Protein AF-W9T7R6-F1 (afdb_monomer)

Secondary structure (DSSP, 8-state):
-HHHHSSHHHHHHTTHHHHHHHHHHHHHHH-HHHHHHHTS--TTTTTTGGGG-HHHHHHHHHHHHHHHHHHTT----GGGGHHHHHHHHHHHTPPPP-GGGGG-SSSSHHHHHHHHHHHHHHHHHHTTTTTS-TTPPP-TT--SSS--HHHHHHHHHHHHHHHHHHH-TTS-HHHHHHHHHHHHHHHHHHHT-GGGHHHHHHHHHHHH-TTSS--SSSHHHHHHHHHHTS-HHHHHHTHHHHHHHHHHHHTT-

Solvent-accessible surface area (backbone atoms only — not comparable to full-atom values): 13800 Å² total; per-residue (Å²): 106,70,86,43,47,77,44,42,66,54,27,60,75,68,41,49,59,55,58,50,50,53,52,34,50,52,45,70,74,70,34,67,69,56,44,55,55,30,59,30,76,31,83,59,27,89,83,56,47,44,85,74,33,66,56,52,50,42,52,50,48,50,44,50,45,53,47,42,24,47,77,68,50,42,70,80,48,78,69,64,62,48,45,30,52,53,36,45,53,52,52,75,61,47,50,78,62,53,85,70,35,61,76,41,85,49,54,17,43,46,50,45,50,48,47,51,48,53,50,42,36,44,46,46,35,58,49,37,60,85,66,48,55,93,85,47,74,58,54,80,85,39,73,64,80,87,36,52,37,44,20,42,53,26,23,36,42,46,14,44,33,46,48,50,51,63,70,37,84,40,51,39,66,58,47,40,38,50,57,48,46,54,53,52,51,46,43,43,62,29,63,76,32,78,44,36,42,55,53,27,51,47,27,51,49,14,62,72,43,48,76,83,60,88,69,98,61,68,52,65,59,50,51,49,54,46,52,70,71,44,59,66,70,64,51,66,70,35,53,66,57,52,53,54,48,53,52,54,53,60,73,73,110

Foldseek 3Di:
DCVCLVDVVNVVVVVVLVVLLVVLLCCLPPPPVLLCQQQDACPCCVPPVLVVRSNSVSLVVLLRNLVSCQVVLALDQVSLLSLLVLLLSLLVSFAADDPCQLVDLQRGNSLVSLLSSLLSLLCLLLCLVVQDDQPAAEDCPDSDDSHSVNNLVSLLSSLSNLQSVLQRNRHDLNSSLVSVVSLLVSLLSQLVGPSSVNSSVSSLVCVQPNPVDDDPDCRLVSSVVSLVPDDPVSNVSPVVSVVVSVVSVVVSD

Structure (mmCIF, N/CA/C/O backbone):
data_AF-W9T7R6-F1
#
_entry.id   AF-W9T7R6-F1
#
loop_
_atom_site.group_PDB
_atom_site.id
_atom_site.type_symbol
_atom_site.label_atom_id
_atom_site.label_alt_id
_atom_site.label_comp_id
_atom_site.label_asym_id
_atom_site.label_entity_id
_atom_site.label_seq_id
_atom_site.pdbx_PDB_ins_code
_atom_site.Cartn_x
_atom_site.Cartn_y
_atom_site.Cartn_z
_atom_site.occupancy
_atom_site.B_iso_or_equiv
_atom_site.auth_seq_id
_atom_site.auth_comp_id
_atom_site.auth_asym_id
_atom_site.auth_atom_id
_atom_site.pdbx_PDB_model_num
ATOM 1 N N . MET A 1 1 ? -14.354 -9.671 -15.101 1.00 61.59 1 MET A N 1
ATOM 2 C CA . MET A 1 1 ? -14.585 -9.096 -13.758 1.00 61.59 1 MET A CA 1
ATOM 3 C C . MET A 1 1 ? -15.957 -9.447 -13.204 1.00 61.59 1 MET A C 1
ATOM 5 O O . MET A 1 1 ? -15.984 -10.188 -12.238 1.00 61.59 1 MET A O 1
ATOM 9 N N . ARG A 1 2 ? -17.080 -9.043 -13.827 1.00 70.19 2 ARG A N 1
ATOM 10 C CA . ARG A 1 2 ? -18.436 -9.278 -13.272 1.00 70.19 2 ARG A CA 1
ATOM 11 C C . ARG A 1 2 ? -18.714 -10.722 -12.816 1.00 70.19 2 ARG A C 1
ATOM 13 O O . ARG A 1 2 ? -19.272 -10.902 -11.749 1.00 70.19 2 ARG A O 1
ATOM 20 N N . PHE A 1 3 ? -18.274 -11.732 -13.570 1.00 71.44 3 PHE A N 1
ATOM 21 C CA . PHE A 1 3 ? -18.447 -13.143 -13.189 1.00 71.44 3 PHE A CA 1
ATOM 22 C C . PHE A 1 3 ? -17.755 -13.526 -11.864 1.00 71.44 3 PHE A C 1
ATOM 24 O O . PHE A 1 3 ? -18.323 -14.280 -11.088 1.00 71.44 3 PHE A O 1
ATOM 31 N N . TYR A 1 4 ? -16.557 -12.998 -11.595 1.00 67.56 4 TYR A N 1
ATOM 32 C CA . TYR A 1 4 ? -15.772 -13.331 -10.397 1.00 67.56 4 TYR A CA 1
ATOM 33 C C . TYR A 1 4 ? -16.075 -12.422 -9.204 1.00 67.56 4 TYR A C 1
ATOM 35 O O . TYR A 1 4 ? -15.873 -12.824 -8.069 1.00 67.56 4 TYR A O 1
ATOM 43 N N . CYS A 1 5 ? -16.524 -11.194 -9.464 1.00 75.12 5 CYS A N 1
ATOM 44 C CA . CYS A 1 5 ? -16.699 -10.178 -8.430 1.00 75.12 5 CYS A CA 1
ATOM 45 C C . CYS A 1 5 ? -18.145 -10.052 -7.935 1.00 75.12 5 CYS A C 1
ATOM 47 O O . CYS A 1 5 ? -18.351 -9.500 -6.869 1.00 75.12 5 CYS A O 1
ATOM 49 N N . ASN A 1 6 ? -19.142 -10.560 -8.671 1.00 80.25 6 ASN A N 1
ATOM 50 C CA . ASN A 1 6 ? -20.545 -10.516 -8.232 1.00 80.25 6 ASN A CA 1
ATOM 51 C C . ASN A 1 6 ? -20.822 -11.414 -7.012 1.00 80.25 6 ASN A C 1
ATOM 53 O O . ASN A 1 6 ? -21.758 -11.156 -6.268 1.00 80.25 6 ASN A O 1
ATOM 57 N N . ASP A 1 7 ? -20.022 -12.464 -6.841 1.00 81.50 7 ASP A N 1
ATOM 58 C CA . ASP A 1 7 ? -19.889 -13.237 -5.607 1.00 81.50 7 ASP A CA 1
ATOM 59 C C . ASP A 1 7 ? -18.410 -13.589 -5.469 1.00 81.50 7 ASP A C 1
ATOM 61 O O . ASP A 1 7 ? -17.898 -14.466 -6.173 1.00 81.50 7 ASP A O 1
ATOM 65 N N . VAL A 1 8 ? -17.698 -12.874 -4.605 1.00 82.62 8 VAL A N 1
ATOM 66 C CA . VAL A 1 8 ? -16.253 -13.077 -4.453 1.00 82.62 8 VAL A CA 1
ATOM 67 C C . VAL A 1 8 ? -15.895 -14.434 -3.834 1.00 82.62 8 VAL A C 1
ATOM 69 O O . VAL A 1 8 ? -14.787 -14.924 -4.066 1.00 82.62 8 VAL A O 1
ATOM 72 N N . ASN A 1 9 ? -16.830 -15.129 -3.171 1.00 82.06 9 ASN A N 1
ATOM 73 C CA . ASN A 1 9 ? -16.595 -16.509 -2.731 1.00 82.06 9 ASN A CA 1
ATOM 74 C C . ASN A 1 9 ? -16.419 -17.457 -3.924 1.00 82.06 9 ASN A C 1
ATOM 76 O O . ASN A 1 9 ? -15.719 -18.466 -3.823 1.00 82.06 9 ASN A O 1
ATOM 80 N N . MET A 1 10 ? -16.997 -17.129 -5.085 1.00 83.00 10 MET A N 1
ATOM 81 C CA . MET A 1 10 ? -16.743 -17.863 -6.323 1.00 83.00 10 MET A CA 1
ATOM 82 C C . MET A 1 10 ? -15.278 -17.738 -6.749 1.00 83.00 10 MET A C 1
ATOM 84 O O . MET A 1 10 ? -14.658 -18.735 -7.118 1.00 83.00 10 MET A O 1
ATOM 88 N N . ALA A 1 11 ? -14.711 -16.529 -6.687 1.00 80.44 11 ALA A N 1
ATOM 89 C CA . ALA A 1 11 ? -13.307 -16.296 -7.016 1.00 80.44 11 ALA A CA 1
ATOM 90 C C . ALA A 1 11 ? -12.369 -17.036 -6.050 1.00 80.44 11 ALA A C 1
ATOM 92 O O . ALA A 1 11 ? -11.388 -17.637 -6.500 1.00 80.44 11 ALA A O 1
ATOM 93 N N . ALA A 1 12 ? -12.718 -17.049 -4.759 1.00 79.50 12 ALA A N 1
ATOM 94 C CA . ALA A 1 12 ? -12.026 -17.803 -3.718 1.00 79.50 12 ALA A CA 1
ATOM 95 C C . ALA A 1 12 ? -12.038 -19.308 -4.015 1.00 79.50 12 ALA A C 1
ATOM 97 O O . ALA A 1 12 ? -10.989 -19.943 -4.124 1.00 79.50 12 ALA A O 1
ATOM 98 N N . ARG A 1 13 ? -13.233 -19.866 -4.249 1.00 83.25 13 ARG A N 1
ATOM 99 C CA . ARG A 1 13 ? -13.449 -21.294 -4.518 1.00 83.25 13 ARG A CA 1
ATOM 100 C C . ARG A 1 13 ? -12.729 -21.772 -5.774 1.00 83.25 13 ARG A C 1
ATOM 102 O O . ARG A 1 13 ? -12.229 -22.891 -5.807 1.00 83.25 13 ARG A O 1
ATOM 109 N N . LEU A 1 14 ? -12.698 -20.943 -6.814 1.00 85.44 14 LEU A N 1
ATOM 110 C CA . LEU A 1 14 ? -12.009 -21.252 -8.066 1.00 85.44 14 LEU A CA 1
ATOM 111 C C . LEU A 1 14 ? -10.494 -20.994 -7.995 1.00 85.44 14 LEU A C 1
ATOM 113 O O . LEU A 1 14 ? -9.789 -21.310 -8.949 1.00 85.44 14 LEU A O 1
ATOM 117 N N . GLY A 1 15 ? -9.985 -20.408 -6.905 1.00 85.38 15 GLY A N 1
ATOM 118 C CA . GLY A 1 15 ? -8.559 -20.128 -6.723 1.00 85.38 15 GLY A CA 1
ATOM 119 C C . GLY A 1 15 ? -7.984 -19.119 -7.721 1.00 85.38 15 GLY A C 1
ATOM 120 O O . GLY A 1 15 ? -6.769 -19.071 -7.913 1.00 85.38 15 GLY A O 1
ATOM 121 N N . VAL A 1 16 ? -8.830 -18.306 -8.366 1.00 88.88 16 VAL A N 1
ATOM 122 C CA . VAL A 1 16 ? -8.411 -17.398 -9.452 1.00 88.88 16 VAL A CA 1
ATOM 123 C C . VAL A 1 16 ? -7.414 -16.363 -8.946 1.00 88.88 16 VAL A C 1
ATOM 125 O O . VAL A 1 16 ? -6.448 -16.054 -9.640 1.00 88.88 16 VAL A O 1
ATOM 128 N N . TYR A 1 17 ? -7.609 -15.870 -7.720 1.00 90.12 17 TYR A N 1
ATOM 129 C CA . TYR A 1 17 ? -6.685 -14.936 -7.082 1.00 90.12 17 TYR A CA 1
ATOM 130 C C . TYR A 1 17 ? -5.266 -15.500 -7.008 1.00 90.12 17 TYR A C 1
ATOM 132 O O . TYR A 1 17 ? -4.318 -14.793 -7.326 1.00 90.12 17 TYR A O 1
ATOM 140 N N . ARG A 1 18 ? -5.117 -16.787 -6.671 1.00 92.06 18 ARG A N 1
ATOM 141 C CA . ARG A 1 18 ? -3.816 -17.449 -6.595 1.00 92.06 18 ARG A CA 1
ATOM 142 C C . ARG A 1 18 ? -3.187 -17.537 -7.977 1.00 92.06 18 ARG A C 1
ATOM 144 O O . ARG A 1 18 ? -2.054 -17.119 -8.155 1.00 92.06 18 ARG A O 1
ATOM 151 N N . SER A 1 19 ? -3.927 -18.013 -8.977 1.00 92.88 19 SER A N 1
ATOM 152 C CA . SER A 1 19 ? -3.409 -18.108 -10.348 1.00 92.88 19 SER A CA 1
ATOM 153 C C . SER A 1 19 ? -2.966 -16.753 -10.903 1.00 92.88 19 SER A C 1
ATOM 155 O O . SER A 1 19 ? -1.908 -16.664 -11.521 1.00 92.88 19 SER A O 1
ATOM 157 N N . VAL A 1 20 ? -3.748 -15.694 -10.669 1.00 94.44 20 VAL A N 1
ATOM 158 C CA . VAL A 1 20 ? -3.394 -14.331 -11.089 1.00 94.44 20 VAL A CA 1
ATOM 159 C C . VAL A 1 20 ? -2.201 -13.808 -10.289 1.00 94.44 20 VAL A C 1
ATOM 161 O O . VAL A 1 20 ? -1.268 -13.278 -10.884 1.00 94.44 20 VAL A O 1
ATOM 164 N N . GLY A 1 21 ? -2.201 -13.979 -8.966 1.00 95.69 21 GLY A N 1
ATOM 165 C CA . GLY A 1 21 ? -1.127 -13.534 -8.081 1.00 95.69 21 GLY A CA 1
ATOM 166 C C . GLY A 1 21 ? 0.220 -14.161 -8.428 1.00 95.69 21 GLY A C 1
ATOM 167 O O . GLY A 1 21 ? 1.186 -13.440 -8.667 1.00 95.69 21 GLY A O 1
ATOM 168 N N . GLU A 1 22 ? 0.265 -15.487 -8.567 1.00 96.25 22 GLU A N 1
ATOM 169 C CA . GLU A 1 22 ? 1.471 -16.209 -8.986 1.00 96.25 22 GLU A CA 1
ATOM 170 C C . GLU A 1 22 ? 1.926 -15.800 -10.392 1.00 96.25 22 GLU A C 1
ATOM 172 O O . GLU A 1 22 ? 3.119 -15.633 -10.632 1.00 96.25 22 GLU A O 1
ATOM 177 N N . ALA A 1 23 ? 0.996 -15.579 -11.329 1.00 95.94 23 ALA A N 1
ATOM 178 C CA . ALA A 1 23 ? 1.347 -15.120 -12.671 1.00 95.94 23 ALA A CA 1
ATOM 179 C C . ALA A 1 23 ? 1.963 -13.710 -12.663 1.00 95.94 23 ALA A C 1
ATOM 181 O O . ALA A 1 23 ? 2.898 -13.447 -13.419 1.00 95.94 23 ALA A O 1
ATOM 182 N N . VAL A 1 24 ? 1.464 -12.807 -11.813 1.00 97.00 24 VAL A N 1
ATOM 183 C CA . VAL A 1 24 ? 2.030 -11.461 -11.641 1.00 97.00 24 VAL A CA 1
ATOM 184 C C . VAL A 1 24 ? 3.426 -11.544 -11.029 1.00 97.00 24 VAL A C 1
ATOM 186 O O . VAL A 1 24 ? 4.348 -10.939 -11.574 1.00 97.00 24 VAL A O 1
ATOM 189 N N . LEU A 1 25 ? 3.610 -12.330 -9.961 1.00 97.00 25 LEU A N 1
ATOM 190 C CA . LEU A 1 25 ? 4.923 -12.540 -9.340 1.00 97.00 25 LEU A CA 1
ATOM 191 C C . LEU A 1 25 ? 5.927 -13.120 -10.340 1.00 97.00 25 LEU A C 1
ATOM 193 O O . LEU A 1 25 ? 7.002 -12.557 -10.522 1.00 97.00 25 LEU A O 1
ATOM 197 N N . ALA A 1 26 ? 5.539 -14.164 -11.075 1.00 95.94 26 ALA A N 1
ATOM 198 C CA . ALA A 1 26 ? 6.387 -14.773 -12.094 1.00 95.94 26 ALA A CA 1
ATOM 199 C C . ALA A 1 26 ? 6.806 -13.774 -13.186 1.00 95.94 26 ALA A C 1
ATOM 201 O O . ALA A 1 26 ? 7.932 -13.833 -13.677 1.00 95.94 26 ALA A O 1
ATOM 202 N N . ARG A 1 27 ? 5.926 -12.834 -13.563 1.00 94.44 27 ARG A N 1
ATOM 203 C CA . ARG A 1 27 ? 6.275 -11.765 -14.511 1.00 94.44 27 ARG A CA 1
ATOM 204 C C . ARG A 1 27 ? 7.266 -10.770 -13.921 1.00 94.44 27 ARG A C 1
ATOM 206 O O . ARG A 1 27 ? 8.199 -10.404 -14.623 1.00 94.44 27 ARG A O 1
ATOM 213 N N . ILE A 1 28 ? 7.091 -10.353 -12.668 1.00 95.38 28 ILE A N 1
ATOM 214 C CA . ILE A 1 28 ? 8.040 -9.447 -11.999 1.00 95.38 28 ILE A CA 1
ATOM 215 C C . ILE A 1 28 ? 9.428 -10.107 -11.885 1.00 95.38 28 ILE A C 1
ATOM 217 O O . ILE A 1 28 ? 10.448 -9.460 -12.138 1.00 95.38 28 ILE A O 1
ATOM 221 N N . ASP A 1 29 ? 9.463 -11.399 -11.558 1.00 92.06 29 ASP A N 1
ATOM 222 C CA . ASP A 1 29 ? 10.703 -12.122 -11.276 1.00 92.06 29 ASP A CA 1
ATOM 223 C C . ASP A 1 29 ? 11.482 -12.487 -12.553 1.00 92.06 29 ASP A C 1
ATOM 225 O O . ASP A 1 29 ? 12.691 -12.266 -12.613 1.00 92.06 29 ASP A O 1
ATOM 229 N N . ALA A 1 30 ? 10.816 -13.013 -13.588 1.00 86.88 30 ALA A N 1
ATOM 230 C CA . ALA A 1 30 ? 11.495 -13.687 -14.704 1.00 86.88 30 ALA A CA 1
ATOM 231 C C . ALA A 1 30 ? 11.544 -12.907 -16.034 1.00 86.88 30 ALA A C 1
ATOM 233 O O . ALA A 1 30 ? 12.248 -13.321 -16.954 1.00 86.88 30 ALA A O 1
ATOM 234 N N . ASP A 1 31 ? 10.797 -11.809 -16.187 1.00 89.69 31 ASP A N 1
ATOM 235 C CA . ASP A 1 31 ? 10.702 -11.094 -17.467 1.00 89.69 31 ASP A CA 1
ATOM 236 C C . ASP A 1 31 ? 11.687 -9.911 -17.533 1.00 89.69 31 ASP A C 1
ATOM 238 O O . ASP A 1 31 ? 11.386 -8.789 -17.124 1.00 89.69 31 ASP A O 1
ATOM 242 N N . GLU A 1 32 ? 12.880 -10.144 -18.090 1.00 89.81 32 GLU A N 1
ATOM 243 C CA . GLU A 1 32 ? 13.901 -9.098 -18.278 1.00 89.81 32 GLU A CA 1
ATOM 244 C C . GLU A 1 32 ? 13.436 -7.955 -19.196 1.00 89.81 32 GLU A C 1
ATOM 246 O O . GLU A 1 32 ? 13.896 -6.814 -19.080 1.00 89.81 32 GLU A O 1
ATOM 251 N N . THR A 1 33 ? 12.535 -8.239 -20.142 1.00 90.62 33 THR A N 1
ATOM 252 C CA . THR A 1 33 ? 12.001 -7.211 -21.047 1.00 90.62 33 THR A CA 1
ATOM 253 C C . THR A 1 33 ? 11.054 -6.295 -20.284 1.00 90.62 33 THR A C 1
ATOM 255 O O . THR A 1 33 ? 11.126 -5.069 -20.421 1.00 90.62 33 THR A O 1
ATOM 258 N N . LEU A 1 34 ? 10.200 -6.879 -19.442 1.00 90.00 34 LEU A N 1
ATOM 259 C CA . LEU A 1 34 ? 9.356 -6.145 -18.512 1.00 90.00 34 LEU A CA 1
ATOM 260 C C . LEU A 1 34 ? 10.204 -5.333 -17.535 1.00 90.00 34 LEU A C 1
ATOM 262 O O . LEU A 1 34 ? 9.949 -4.144 -17.392 1.00 90.00 34 LEU A O 1
ATOM 266 N N . GLU A 1 35 ? 11.234 -5.918 -16.924 1.00 92.44 35 GLU A N 1
ATOM 267 C CA . GLU A 1 35 ? 12.128 -5.209 -16.000 1.00 92.44 35 GLU A CA 1
ATOM 268 C C . GLU A 1 35 ? 12.746 -3.963 -16.649 1.00 92.44 35 GLU A C 1
ATOM 270 O O . GLU A 1 35 ? 12.672 -2.865 -16.088 1.00 92.44 35 GLU A O 1
ATOM 275 N N . LYS A 1 36 ? 13.319 -4.102 -17.852 1.00 93.94 36 LYS A N 1
ATOM 276 C CA . LYS A 1 36 ? 13.912 -2.975 -18.591 1.00 93.94 36 LYS A CA 1
ATOM 277 C C . LYS A 1 36 ? 12.880 -1.892 -18.888 1.00 93.94 36 LYS A C 1
ATOM 279 O O . LYS A 1 36 ? 13.177 -0.706 -18.749 1.00 93.94 36 LYS A O 1
ATOM 284 N N . ARG A 1 37 ? 11.661 -2.286 -19.270 1.00 94.00 37 ARG A N 1
ATOM 285 C CA . ARG A 1 37 ? 10.552 -1.353 -19.504 1.00 94.00 37 ARG A CA 1
ATOM 286 C C . ARG A 1 37 ? 10.138 -0.641 -18.217 1.00 94.00 37 ARG A C 1
ATOM 288 O O . ARG A 1 37 ? 9.960 0.574 -18.236 1.00 94.00 37 ARG A O 1
ATOM 295 N N . LEU A 1 38 ? 10.001 -1.378 -17.117 1.00 96.06 38 LEU A N 1
ATOM 296 C CA . LEU A 1 38 ? 9.538 -0.856 -15.835 1.00 96.06 38 LEU A CA 1
ATOM 297 C C . LEU A 1 38 ? 10.553 0.074 -15.167 1.00 96.06 38 LEU A C 1
ATOM 299 O O . LEU A 1 38 ? 10.149 0.990 -14.462 1.00 96.06 38 LEU A O 1
ATOM 303 N N . ASN A 1 39 ? 11.846 -0.111 -15.433 1.00 96.88 39 ASN A N 1
ATOM 304 C CA . ASN A 1 39 ? 12.922 0.761 -14.955 1.00 96.88 39 ASN A CA 1
ATOM 305 C C . ASN A 1 39 ? 13.297 1.890 -15.932 1.00 96.88 39 ASN A C 1
ATOM 307 O O . ASN A 1 39 ? 14.199 2.688 -15.652 1.00 96.88 39 ASN A O 1
ATOM 311 N N . GLY A 1 40 ? 12.618 1.962 -17.078 1.00 93.62 40 GLY A N 1
ATOM 312 C CA . GLY A 1 40 ? 12.775 3.025 -18.062 1.00 93.62 40 GLY A CA 1
ATOM 313 C C . GLY A 1 40 ? 12.163 4.356 -17.616 1.00 93.62 40 GLY A C 1
ATOM 314 O O . GLY A 1 40 ? 11.722 4.535 -16.481 1.00 93.62 40 GLY A O 1
ATOM 315 N N . ARG A 1 41 ? 12.128 5.316 -18.544 1.00 90.06 41 ARG A N 1
ATOM 316 C CA . ARG A 1 41 ? 11.462 6.609 -18.328 1.00 90.06 41 ARG A CA 1
ATOM 317 C C . ARG A 1 41 ? 9.949 6.412 -18.211 1.00 90.06 41 ARG A C 1
ATOM 319 O O . ARG A 1 41 ? 9.381 5.632 -18.971 1.00 90.06 41 ARG A O 1
ATOM 326 N N . LEU A 1 42 ? 9.304 7.174 -17.326 1.00 91.44 42 LEU A N 1
ATOM 327 C CA . LEU A 1 42 ? 7.852 7.116 -17.126 1.00 91.44 42 LEU A CA 1
ATOM 328 C C . LEU A 1 42 ? 7.063 7.435 -18.409 1.00 91.44 42 LEU A C 1
ATOM 330 O O . LEU A 1 42 ? 6.172 6.674 -18.775 1.00 91.44 42 LEU A O 1
ATOM 334 N N . LEU A 1 43 ? 7.420 8.515 -19.117 1.00 89.19 43 LEU A N 1
ATOM 335 C CA . LEU A 1 43 ? 6.766 8.959 -20.362 1.00 89.19 43 LEU A CA 1
ATOM 336 C C . LEU A 1 43 ? 5.226 8.895 -20.254 1.00 89.19 43 LEU A C 1
ATOM 338 O O . LEU A 1 43 ? 4.657 9.379 -19.284 1.00 89.19 43 LEU A O 1
ATOM 342 N N . THR A 1 44 ? 4.551 8.273 -21.223 1.00 89.81 44 THR A N 1
ATOM 343 C CA . THR A 1 44 ? 3.089 8.108 -21.275 1.00 89.81 44 THR A CA 1
ATOM 344 C C . THR A 1 44 ? 2.596 6.851 -20.548 1.00 89.81 44 THR A C 1
ATOM 346 O O . THR A 1 44 ? 1.480 6.381 -20.792 1.00 89.81 44 THR A O 1
ATOM 349 N N . PHE A 1 45 ? 3.413 6.248 -19.674 1.00 93.81 45 PHE A N 1
ATOM 350 C CA . PHE A 1 45 ? 3.020 5.028 -18.971 1.00 93.81 45 PHE A CA 1
ATOM 351 C C . PHE A 1 45 ? 1.774 5.246 -18.111 1.00 93.81 45 PHE A C 1
ATOM 353 O O . PHE A 1 45 ? 0.864 4.422 -18.156 1.00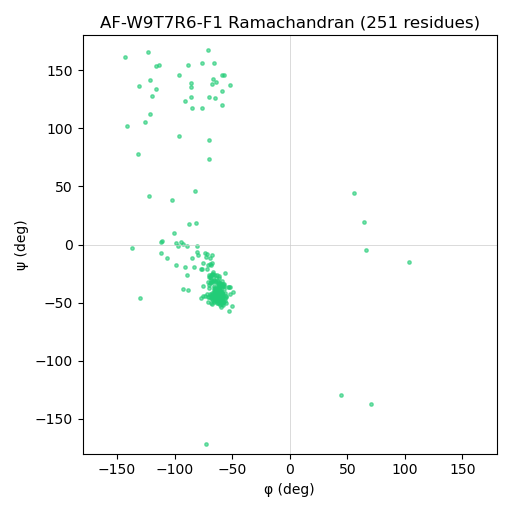 93.81 45 PHE A O 1
ATOM 360 N N . GLN A 1 46 ? 1.698 6.366 -17.389 1.00 91.50 46 GLN A N 1
ATOM 361 C CA . GLN A 1 46 ? 0.563 6.671 -16.515 1.00 91.50 46 GLN A CA 1
ATOM 362 C C . GLN A 1 46 ? -0.753 6.860 -17.270 1.00 91.50 46 GLN A C 1
ATOM 364 O O . GLN A 1 46 ? -1.806 6.520 -16.736 1.00 91.50 46 GLN A O 1
ATOM 369 N N . ASP A 1 47 ? -0.706 7.362 -18.500 1.00 90.62 47 ASP A N 1
ATOM 370 C CA . ASP A 1 47 ? -1.917 7.670 -19.263 1.00 90.62 47 ASP A CA 1
ATOM 371 C C . ASP A 1 47 ? -2.349 6.504 -20.154 1.00 90.62 47 ASP A C 1
ATOM 373 O O . ASP A 1 47 ? -3.536 6.233 -20.310 1.00 90.62 47 ASP A O 1
ATOM 377 N N . VAL A 1 48 ? -1.384 5.796 -20.750 1.00 91.56 48 VAL A N 1
ATOM 378 C CA . VAL A 1 48 ? -1.654 4.793 -21.791 1.00 91.56 48 VAL A CA 1
ATOM 379 C C . VAL A 1 48 ? -0.955 3.470 -21.503 1.00 91.56 48 VAL A C 1
ATOM 381 O O . VAL A 1 48 ? -1.567 2.407 -21.630 1.00 91.56 48 VAL A O 1
ATOM 384 N N . GLY A 1 49 ? 0.325 3.508 -21.121 1.00 91.62 49 GLY A N 1
ATOM 385 C CA . GLY A 1 49 ? 1.146 2.299 -20.997 1.00 91.62 49 GLY A CA 1
ATOM 386 C C . GLY A 1 49 ? 0.637 1.310 -19.946 1.00 91.62 49 GLY A C 1
ATOM 387 O O . GLY A 1 49 ? 0.640 0.105 -20.199 1.00 91.62 49 GLY A O 1
ATOM 388 N N . LYS A 1 50 ? 0.119 1.809 -18.818 1.00 94.62 50 LYS A N 1
ATOM 389 C CA . LYS A 1 50 ? -0.391 0.995 -17.707 1.00 94.62 50 LYS A CA 1
ATOM 390 C C . LYS A 1 50 ? -1.507 0.042 -18.130 1.00 94.62 50 LYS A C 1
ATOM 392 O O . LYS A 1 50 ? -1.556 -1.092 -17.673 1.00 94.62 50 LYS A O 1
ATOM 397 N N . HIS A 1 51 ? -2.349 0.440 -19.086 1.00 92.69 51 HIS A N 1
ATOM 398 C CA . HIS A 1 51 ? -3.462 -0.385 -19.570 1.00 92.69 51 HIS A CA 1
ATOM 399 C C . HIS A 1 51 ? -3.014 -1.622 -20.364 1.00 92.69 51 HIS A C 1
ATOM 401 O O . HIS A 1 51 ? -3.826 -2.504 -20.635 1.00 92.69 51 HIS A O 1
ATOM 407 N N . ARG A 1 52 ? -1.732 -1.697 -20.739 1.00 91.69 52 ARG A N 1
ATOM 408 C CA . ARG A 1 52 ? -1.108 -2.859 -21.393 1.00 91.69 52 ARG A CA 1
ATOM 409 C C . ARG A 1 52 ? -0.109 -3.574 -20.483 1.00 91.69 52 ARG A C 1
ATOM 411 O O . ARG A 1 52 ? 0.558 -4.509 -20.928 1.00 91.69 52 ARG A O 1
ATOM 418 N N . ASP A 1 53 ? 0.035 -3.121 -19.241 1.00 95.50 53 ASP A N 1
ATOM 419 C CA . ASP A 1 53 ? 0.992 -3.677 -18.301 1.00 95.50 53 ASP A CA 1
ATOM 420 C C . ASP A 1 53 ? 0.352 -4.801 -17.464 1.00 95.50 53 ASP A C 1
ATOM 422 O O . ASP A 1 53 ? -0.676 -4.582 -16.815 1.00 95.50 53 ASP A O 1
ATOM 426 N N . PRO A 1 54 ? 0.923 -6.021 -17.475 1.00 94.69 54 PRO A N 1
ATOM 427 C CA . PRO A 1 54 ? 0.333 -7.156 -16.773 1.00 94.69 54 PRO A CA 1
ATOM 428 C C . PRO A 1 54 ? 0.403 -7.014 -15.247 1.00 94.69 54 PRO A C 1
ATOM 430 O O . PRO A 1 54 ? -0.468 -7.545 -14.561 1.00 94.69 54 PRO A O 1
ATOM 433 N N . VAL A 1 55 ? 1.391 -6.290 -14.710 1.00 97.31 55 VAL A N 1
ATOM 434 C CA . VAL A 1 55 ? 1.515 -6.065 -13.263 1.00 97.31 55 VAL A CA 1
ATOM 435 C C . VAL A 1 55 ? 0.476 -5.047 -12.812 1.00 97.31 55 VAL A C 1
ATOM 437 O O . VAL A 1 55 ? -0.232 -5.298 -11.841 1.00 97.31 55 VAL A O 1
ATOM 440 N N . TYR A 1 56 ? 0.298 -3.955 -13.563 1.00 97.81 56 TYR A N 1
ATOM 441 C CA . TYR A 1 56 ? -0.788 -3.001 -13.327 1.00 97.81 56 TYR A CA 1
ATOM 442 C C . TYR A 1 56 ? -2.162 -3.681 -13.354 1.00 97.81 56 TYR A C 1
ATOM 444 O O . TYR A 1 56 ? -2.962 -3.500 -12.437 1.00 97.81 56 TYR A O 1
ATOM 452 N N . ALA A 1 57 ? -2.424 -4.501 -14.379 1.00 96.62 57 ALA A N 1
ATOM 453 C CA . ALA A 1 57 ? -3.670 -5.254 -14.487 1.00 96.62 57 ALA A CA 1
ATOM 454 C C . ALA A 1 57 ? -3.873 -6.204 -13.294 1.00 96.62 57 ALA A C 1
ATOM 456 O O . ALA A 1 57 ? -4.984 -6.305 -12.776 1.00 96.62 57 ALA A O 1
ATOM 457 N N . GLY A 1 58 ? -2.802 -6.852 -12.827 1.00 96.75 58 GLY A N 1
ATOM 458 C CA . GLY A 1 58 ? -2.797 -7.667 -11.614 1.00 96.75 58 GLY A CA 1
ATOM 459 C C . GLY A 1 58 ? -3.154 -6.872 -10.360 1.00 96.75 58 GLY A C 1
ATOM 460 O O . GLY A 1 58 ? -4.092 -7.230 -9.652 1.00 96.75 58 GLY A O 1
ATOM 461 N N . ILE A 1 59 ? -2.471 -5.751 -10.112 1.00 97.75 59 ILE A N 1
ATOM 462 C CA . ILE A 1 59 ? -2.753 -4.862 -8.974 1.00 97.75 59 ILE A CA 1
ATOM 463 C C . ILE A 1 59 ? -4.221 -4.421 -8.995 1.00 97.75 59 ILE A C 1
ATOM 465 O O . ILE A 1 59 ? -4.905 -4.503 -7.976 1.00 97.75 59 ILE A O 1
ATOM 469 N N . TRP A 1 60 ? -4.741 -4.020 -10.158 1.00 96.44 60 TRP A N 1
ATOM 470 C CA . TRP A 1 60 ? -6.135 -3.597 -10.301 1.00 96.44 60 TRP A CA 1
ATOM 471 C C . TRP A 1 60 ? -7.144 -4.734 -10.150 1.00 96.44 60 TRP A C 1
ATOM 473 O O . TRP A 1 60 ? -8.226 -4.516 -9.602 1.00 96.44 60 TRP A O 1
ATOM 483 N N . PHE A 1 61 ? -6.795 -5.950 -10.575 1.00 95.00 61 PHE A N 1
ATOM 484 C CA . PHE A 1 61 ? -7.605 -7.135 -10.313 1.00 95.00 61 PHE A CA 1
ATOM 485 C C . PHE A 1 61 ? -7.802 -7.335 -8.806 1.00 95.00 61 PHE A C 1
ATOM 487 O O . PHE A 1 61 ? -8.943 -7.414 -8.349 1.00 95.00 61 PHE A O 1
ATOM 494 N N . PHE A 1 62 ? -6.714 -7.334 -8.028 1.00 95.12 62 PHE A N 1
ATOM 495 C CA . PHE A 1 62 ? -6.797 -7.459 -6.572 1.00 95.12 62 PHE A CA 1
ATOM 496 C C . PHE A 1 62 ? -7.483 -6.252 -5.932 1.00 95.12 62 PHE A C 1
ATOM 498 O O . PHE A 1 62 ? -8.325 -6.441 -5.059 1.00 95.12 62 PHE A O 1
ATOM 505 N N . ARG A 1 63 ? -7.195 -5.025 -6.392 1.00 95.81 63 ARG A N 1
ATOM 506 C CA . ARG A 1 63 ? -7.863 -3.797 -5.928 1.00 95.81 63 ARG A CA 1
ATOM 507 C C . ARG A 1 63 ? -9.379 -3.940 -5.963 1.00 95.81 63 ARG A C 1
ATOM 509 O O . ARG A 1 63 ? -10.022 -3.693 -4.948 1.00 95.81 63 ARG A O 1
ATOM 516 N N . ILE A 1 64 ? -9.920 -4.338 -7.114 1.00 93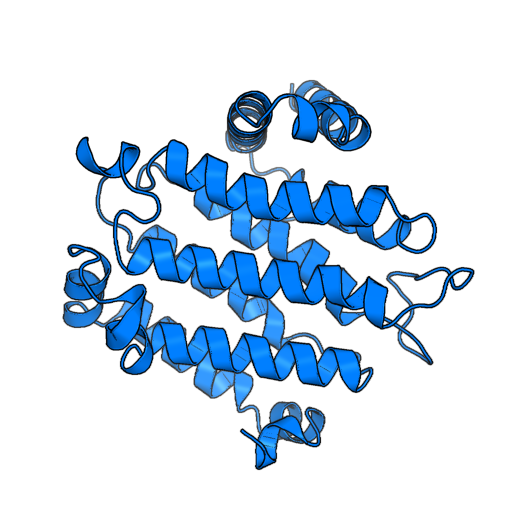.56 64 ILE A N 1
ATOM 517 C CA . ILE A 1 64 ? -11.363 -4.499 -7.309 1.00 93.56 64 ILE A CA 1
ATOM 518 C C . ILE A 1 64 ? -11.877 -5.678 -6.487 1.00 93.56 64 ILE A C 1
ATOM 520 O O . ILE A 1 64 ? -12.831 -5.524 -5.743 1.00 93.56 64 ILE A O 1
ATOM 524 N N . MET A 1 65 ? -11.242 -6.845 -6.576 1.00 91.69 65 MET A N 1
ATOM 525 C CA . MET A 1 65 ? -11.733 -8.049 -5.906 1.00 91.69 65 MET A CA 1
ATOM 526 C C . MET A 1 65 ? -11.789 -7.903 -4.376 1.00 91.69 65 MET A C 1
ATOM 528 O O . MET A 1 65 ? -12.765 -8.325 -3.766 1.00 91.69 65 MET A O 1
ATOM 532 N N . VAL A 1 66 ? -10.779 -7.283 -3.760 1.00 93.75 66 VAL A N 1
ATOM 533 C CA . VAL A 1 66 ? -10.753 -7.044 -2.307 1.00 93.75 66 VAL A CA 1
ATOM 534 C C . VAL A 1 66 ? -11.784 -5.987 -1.898 1.00 93.75 66 VAL A C 1
ATOM 536 O O . VAL A 1 66 ? -12.442 -6.161 -0.877 1.00 93.75 66 VAL A O 1
ATOM 539 N N . LEU A 1 67 ? -11.989 -4.936 -2.705 1.00 93.25 67 LEU A N 1
ATOM 540 C CA . LEU A 1 67 ? -13.070 -3.968 -2.470 1.00 93.25 67 LEU A CA 1
ATOM 541 C C . LEU A 1 67 ? -14.447 -4.633 -2.521 1.00 93.25 67 LEU A C 1
ATOM 543 O O . LEU A 1 67 ? -15.272 -4.421 -1.641 1.00 93.25 67 LEU A O 1
ATOM 547 N N . GLU A 1 68 ? -14.681 -5.480 -3.517 1.00 91.94 68 GLU A N 1
ATOM 548 C CA . GLU A 1 68 ? -15.944 -6.205 -3.655 1.00 91.94 68 GLU A CA 1
ATOM 549 C C . GLU A 1 68 ? -16.163 -7.168 -2.483 1.00 91.94 68 GLU A C 1
ATOM 551 O O . GLU A 1 68 ? -17.260 -7.218 -1.932 1.00 91.94 68 GLU A O 1
ATOM 556 N N . GLY A 1 69 ? -15.116 -7.866 -2.027 1.00 91.62 69 GLY A N 1
ATOM 557 C CA . GLY A 1 69 ? -15.190 -8.705 -0.828 1.00 91.62 69 GLY A CA 1
ATOM 558 C C . GLY A 1 69 ? -15.487 -7.919 0.444 1.00 91.62 69 GLY A C 1
ATOM 559 O O . GLY A 1 69 ? -16.296 -8.358 1.262 1.00 91.62 69 GLY A O 1
ATOM 560 N N . LEU A 1 70 ? -14.907 -6.725 0.577 1.00 92.38 70 LEU A N 1
ATOM 561 C CA . LEU A 1 70 ? -15.183 -5.823 1.689 1.00 92.38 70 LEU A CA 1
ATOM 562 C C . LEU A 1 70 ? -16.654 -5.368 1.689 1.00 92.38 70 LEU A C 1
ATOM 564 O O . LEU A 1 70 ? -17.311 -5.431 2.727 1.00 92.38 70 LEU A O 1
ATOM 568 N N . HIS A 1 71 ? -17.204 -4.979 0.534 1.00 92.38 71 HIS A N 1
ATOM 569 C CA . HIS A 1 71 ? -18.615 -4.575 0.408 1.00 92.38 71 HIS A CA 1
ATOM 570 C C . HIS A 1 71 ? -19.586 -5.742 0.606 1.00 92.38 71 HIS A C 1
ATOM 572 O O . HIS A 1 71 ? -20.672 -5.553 1.152 1.00 92.38 71 HIS A O 1
ATOM 578 N N . GLN A 1 72 ? -19.179 -6.953 0.221 1.00 91.38 72 GLN A N 1
ATOM 579 C CA . GLN A 1 72 ? -19.937 -8.190 0.432 1.00 91.38 72 GLN A CA 1
ATOM 580 C C . GLN A 1 72 ? -19.792 -8.765 1.847 1.00 91.38 72 GLN A C 1
ATOM 582 O O . GLN A 1 72 ? -20.438 -9.767 2.144 1.00 91.38 72 GLN A O 1
ATOM 587 N N . ARG A 1 73 ? -18.994 -8.138 2.727 1.00 90.44 73 ARG A N 1
ATOM 588 C CA . ARG A 1 73 ? -18.757 -8.588 4.113 1.00 90.44 73 ARG A CA 1
ATOM 589 C C . ARG A 1 73 ? -18.239 -10.025 4.168 1.00 90.44 73 ARG A C 1
ATOM 591 O O . ARG A 1 73 ? -18.703 -10.855 4.941 1.00 90.44 73 ARG A O 1
ATOM 598 N N . VAL A 1 74 ? -17.283 -10.337 3.300 1.00 87.69 74 VAL A N 1
ATOM 599 C CA . VAL A 1 74 ? -16.599 -11.630 3.325 1.00 87.69 74 VAL A CA 1
ATOM 600 C C . VAL A 1 74 ? -15.436 -11.560 4.314 1.00 87.69 74 VAL A C 1
ATOM 602 O O . VAL A 1 74 ? -14.702 -10.574 4.363 1.00 87.69 74 VAL A O 1
ATOM 605 N N . ALA A 1 75 ? -15.286 -12.602 5.135 1.00 80.19 75 ALA A N 1
ATOM 606 C CA . ALA A 1 75 ? -14.173 -12.727 6.077 1.00 80.19 75 ALA A CA 1
ATOM 607 C C . ALA A 1 75 ? -12.899 -13.297 5.425 1.00 80.19 75 ALA A C 1
ATOM 609 O O . ALA A 1 75 ? -11.806 -13.111 5.957 1.00 80.19 75 ALA A O 1
ATOM 610 N N . ASP A 1 76 ? -13.010 -13.974 4.273 1.00 79.00 76 ASP A N 1
ATOM 611 C CA . ASP A 1 76 ? -11.835 -14.359 3.485 1.00 79.00 76 ASP A CA 1
ATOM 612 C C . ASP A 1 76 ? -11.119 -13.110 2.953 1.00 79.00 76 ASP A C 1
ATOM 614 O O . ASP A 1 76 ? -11.699 -12.229 2.320 1.00 79.00 76 ASP A O 1
ATOM 618 N N . HIS A 1 77 ? -9.834 -13.055 3.254 1.00 71.44 77 HIS A N 1
ATOM 619 C CA . HIS A 1 77 ? -8.949 -11.913 3.097 1.00 71.44 77 HIS A CA 1
ATOM 620 C C . HIS A 1 77 ? -7.603 -12.343 2.513 1.00 71.44 77 HIS A C 1
ATOM 622 O O . HIS A 1 77 ? -6.768 -11.489 2.219 1.00 71.44 77 HIS A O 1
ATOM 628 N N . LEU A 1 78 ? -7.386 -13.647 2.279 1.00 72.56 78 LEU A N 1
ATOM 629 C CA . LEU A 1 78 ? -6.077 -14.186 1.895 1.00 72.56 78 LEU A CA 1
ATOM 630 C C . LEU A 1 78 ? -5.512 -13.531 0.630 1.00 72.56 78 LEU A C 1
ATOM 632 O O . LEU A 1 78 ? -4.304 -13.501 0.403 1.00 72.56 78 LEU A O 1
ATOM 636 N N . TRP A 1 79 ? -6.390 -12.987 -0.207 1.00 84.38 79 TRP A N 1
ATOM 637 C CA . TRP A 1 79 ? -6.043 -12.408 -1.492 1.00 84.38 79 TRP A CA 1
ATOM 638 C C . TRP A 1 79 ? -5.275 -11.091 -1.343 1.00 84.38 79 TRP A C 1
ATOM 640 O O . TRP A 1 79 ? -4.410 -10.799 -2.166 1.00 84.38 79 TRP A O 1
ATOM 650 N N . LEU A 1 80 ? -5.546 -10.299 -0.300 1.00 89.88 80 LEU A N 1
ATOM 651 C CA . LEU A 1 80 ? -4.888 -9.002 -0.119 1.00 89.88 80 LEU A CA 1
ATOM 652 C C . LEU A 1 80 ? -3.413 -9.144 0.279 1.00 89.88 80 LEU A C 1
ATOM 654 O O . LEU A 1 80 ? -2.618 -8.242 0.010 1.00 89.88 80 LEU A O 1
ATOM 658 N N . HIS A 1 81 ? -3.014 -10.299 0.824 1.00 89.06 81 HIS A N 1
ATOM 659 C CA . HIS A 1 81 ? -1.622 -10.583 1.178 1.00 89.06 81 HIS A CA 1
ATOM 660 C C . HIS A 1 81 ? -0.686 -10.702 -0.037 1.00 89.06 81 HIS A C 1
ATOM 662 O O . HIS A 1 81 ? 0.531 -10.668 0.136 1.00 89.06 81 HIS A O 1
ATOM 668 N N . TYR A 1 82 ? -1.207 -10.726 -1.271 1.00 95.81 82 TYR A N 1
ATOM 669 C CA . TYR A 1 82 ? -0.375 -10.547 -2.466 1.00 95.81 82 TYR A CA 1
ATOM 670 C C . TYR A 1 82 ? 0.222 -9.134 -2.581 1.00 95.81 82 TYR A C 1
ATOM 672 O O . TYR A 1 82 ? 1.290 -8.992 -3.172 1.00 95.81 82 TYR A O 1
ATOM 680 N N . MET A 1 83 ? -0.389 -8.095 -1.993 1.00 96.94 83 MET A N 1
ATOM 681 C CA . MET A 1 83 ? 0.138 -6.722 -2.074 1.00 96.94 83 MET A CA 1
ATOM 682 C C . MET A 1 83 ? 1.526 -6.569 -1.429 1.00 96.94 83 MET A C 1
ATOM 684 O O . MET A 1 83 ? 2.419 -6.048 -2.103 1.00 96.94 83 MET A O 1
ATOM 688 N N . PRO A 1 84 ? 1.774 -7.059 -0.195 1.00 97.06 84 PRO A N 1
ATOM 689 C CA . PRO A 1 84 ? 3.126 -7.138 0.360 1.00 97.06 84 PRO A CA 1
ATOM 690 C C . PRO A 1 84 ? 4.131 -7.850 -0.556 1.00 97.06 84 PRO A C 1
ATOM 692 O O . PRO A 1 84 ? 5.246 -7.362 -0.746 1.00 97.06 84 PRO A O 1
ATOM 695 N N . HIS A 1 85 ? 3.739 -8.969 -1.176 1.00 97.31 85 HIS A N 1
ATOM 696 C CA . HIS A 1 85 ? 4.616 -9.709 -2.085 1.00 97.31 85 HIS A CA 1
ATOM 697 C C . HIS A 1 85 ? 4.925 -8.919 -3.362 1.00 97.31 85 HIS A C 1
ATOM 699 O O . HIS A 1 85 ? 6.088 -8.835 -3.755 1.00 97.31 85 HIS A O 1
ATOM 705 N N . PHE A 1 86 ? 3.925 -8.282 -3.978 1.00 98.25 86 PHE A N 1
ATOM 706 C CA . PHE A 1 86 ? 4.136 -7.405 -5.131 1.00 98.25 86 PHE A CA 1
ATOM 707 C C . PHE A 1 86 ? 5.059 -6.239 -4.787 1.00 98.25 86 PHE A C 1
ATOM 709 O O . PHE A 1 86 ? 5.980 -5.961 -5.550 1.00 98.25 86 PHE A O 1
ATOM 716 N N . ALA A 1 87 ? 4.854 -5.589 -3.637 1.00 98.12 87 ALA A N 1
ATOM 717 C CA . ALA A 1 87 ? 5.708 -4.497 -3.182 1.00 98.12 87 ALA A CA 1
ATOM 718 C C . ALA A 1 87 ? 7.163 -4.953 -3.029 1.00 98.12 87 ALA A C 1
ATOM 720 O O . ALA A 1 87 ? 8.053 -4.342 -3.616 1.00 98.12 87 ALA A O 1
ATOM 721 N N . SER A 1 88 ? 7.399 -6.055 -2.309 1.00 97.12 88 SER A N 1
ATOM 722 C CA . SER A 1 88 ? 8.745 -6.603 -2.112 1.00 97.12 88 SER A CA 1
ATOM 723 C C . SER A 1 88 ? 9.418 -6.936 -3.442 1.00 97.12 88 SER A C 1
ATOM 725 O O . SER A 1 88 ? 10.531 -6.485 -3.693 1.00 97.12 88 SER A O 1
ATOM 727 N N . ARG A 1 89 ? 8.731 -7.666 -4.332 1.00 97.56 89 ARG A N 1
ATOM 728 C CA . ARG A 1 89 ? 9.303 -8.048 -5.628 1.00 97.56 89 ARG A CA 1
ATOM 729 C C . ARG A 1 89 ? 9.578 -6.843 -6.516 1.00 97.56 89 ARG A C 1
ATOM 731 O O . ARG A 1 89 ? 10.635 -6.772 -7.125 1.00 97.56 89 ARG A O 1
ATOM 738 N N . LEU A 1 90 ? 8.681 -5.861 -6.576 1.00 98.25 90 LEU A N 1
ATOM 739 C CA . LEU A 1 90 ? 8.930 -4.638 -7.343 1.00 98.25 90 LEU A CA 1
ATOM 740 C C . LEU A 1 90 ? 10.143 -3.876 -6.794 1.00 98.25 90 LEU A C 1
ATOM 742 O O . LEU A 1 90 ? 10.989 -3.446 -7.572 1.00 98.25 90 LEU A O 1
ATOM 746 N N . VAL A 1 91 ? 10.271 -3.754 -5.471 1.00 97.69 91 VAL A N 1
ATOM 747 C CA . VAL A 1 91 ? 11.441 -3.132 -4.833 1.00 97.69 91 VAL A CA 1
ATOM 748 C C . VAL A 1 91 ? 12.738 -3.860 -5.206 1.00 97.69 91 VAL A C 1
ATOM 750 O O . VAL A 1 91 ? 13.707 -3.206 -5.595 1.00 97.69 91 VAL A O 1
ATOM 753 N N . ASP A 1 92 ? 12.751 -5.195 -5.159 1.00 96.12 92 ASP A N 1
ATOM 754 C CA . ASP A 1 92 ? 13.923 -6.016 -5.500 1.00 96.12 92 ASP A CA 1
ATOM 755 C C . ASP A 1 92 ? 14.371 -5.840 -6.962 1.00 96.12 92 ASP A C 1
ATOM 757 O O . ASP A 1 92 ? 15.550 -6.012 -7.292 1.00 96.12 92 ASP A O 1
ATOM 761 N N . ARG A 1 93 ? 13.435 -5.478 -7.847 1.00 96.62 93 ARG A N 1
ATOM 762 C CA . ARG A 1 93 ? 13.660 -5.270 -9.286 1.00 96.62 93 ARG A CA 1
ATOM 763 C C . ARG A 1 93 ? 13.826 -3.797 -9.666 1.00 96.62 93 ARG A C 1
ATOM 765 O O . ARG A 1 93 ? 14.018 -3.496 -10.843 1.00 96.62 93 ARG A O 1
ATOM 772 N N . ALA A 1 94 ? 13.782 -2.874 -8.705 1.00 97.25 94 ALA A N 1
ATOM 773 C CA . ALA A 1 94 ? 14.097 -1.474 -8.957 1.00 97.25 94 ALA A CA 1
ATOM 774 C C . ALA A 1 94 ? 15.567 -1.329 -9.383 1.00 97.25 94 ALA A C 1
ATOM 776 O O . ALA A 1 94 ? 16.455 -1.988 -8.831 1.00 97.25 94 ALA A O 1
ATOM 777 N N . ARG A 1 95 ? 15.826 -0.461 -10.365 1.00 96.62 95 ARG A N 1
ATOM 778 C CA . ARG A 1 95 ? 17.179 -0.027 -10.741 1.00 96.62 95 ARG A CA 1
ATOM 779 C C . ARG A 1 95 ? 17.786 0.886 -9.674 1.00 96.62 95 ARG A C 1
ATOM 781 O O . ARG A 1 95 ? 17.077 1.420 -8.830 1.00 96.62 95 ARG A O 1
ATOM 788 N N . GLU A 1 96 ? 19.090 1.128 -9.763 1.00 96.94 96 GLU A N 1
ATOM 789 C CA . GLU A 1 96 ? 19.753 2.145 -8.940 1.00 96.94 96 GLU A CA 1
ATOM 790 C C . GLU A 1 96 ? 19.151 3.542 -9.152 1.00 96.94 96 GLU A C 1
ATOM 792 O O . GLU A 1 96 ? 18.729 3.902 -10.263 1.00 96.94 96 GLU A O 1
ATOM 797 N N . VAL A 1 97 ? 19.132 4.317 -8.065 1.00 96.75 97 VAL A N 1
ATOM 798 C CA . VAL A 1 97 ? 18.653 5.702 -8.043 1.00 96.75 97 VAL A CA 1
ATOM 799 C C . VAL A 1 97 ? 19.590 6.580 -8.862 1.00 96.75 97 VAL A C 1
ATOM 801 O O . VAL A 1 97 ? 20.812 6.466 -8.777 1.00 96.75 97 VAL A O 1
ATOM 804 N N . ARG A 1 98 ? 19.008 7.488 -9.639 1.00 95.50 98 ARG A N 1
ATOM 805 C CA . ARG A 1 98 ? 19.721 8.515 -10.395 1.00 95.50 98 ARG A CA 1
ATOM 806 C C . ARG A 1 98 ? 19.397 9.903 -9.845 1.00 95.50 98 ARG A C 1
ATOM 808 O O . ARG A 1 98 ? 18.310 10.083 -9.297 1.00 95.50 98 ARG A O 1
ATOM 815 N N . PRO A 1 99 ? 20.284 10.901 -10.008 1.00 93.56 99 PRO A N 1
ATOM 816 C CA . PRO A 1 99 ? 20.054 12.246 -9.480 1.00 93.56 99 PRO A CA 1
ATOM 817 C C . PRO A 1 99 ? 18.721 12.874 -9.916 1.00 93.56 99 PRO A C 1
ATOM 819 O O . PRO A 1 99 ? 18.076 13.553 -9.121 1.00 93.56 99 PRO A O 1
ATOM 822 N N . GLU A 1 100 ? 18.276 12.628 -11.152 1.00 92.06 100 GLU A N 1
ATOM 823 C CA . GLU A 1 100 ? 17.003 13.143 -11.664 1.00 92.06 100 GLU A CA 1
ATOM 824 C C . GLU A 1 100 ? 15.767 12.559 -10.959 1.00 92.06 100 GLU A C 1
ATOM 826 O O . GLU A 1 100 ? 14.719 13.210 -10.928 1.00 92.06 100 GLU A O 1
ATOM 831 N N . ASP A 1 101 ? 15.878 11.376 -10.348 1.00 93.75 101 ASP A N 1
ATOM 832 C CA . ASP A 1 101 ? 14.750 10.680 -9.724 1.00 93.75 101 ASP A CA 1
ATOM 833 C C . ASP A 1 101 ? 14.173 11.473 -8.537 1.00 93.75 101 ASP A C 1
ATOM 835 O O . ASP A 1 101 ? 12.971 11.427 -8.296 1.00 93.75 101 ASP A O 1
ATOM 839 N N . GLU A 1 102 ? 14.984 12.273 -7.838 1.00 92.88 102 GLU A N 1
ATOM 840 C CA . GLU A 1 102 ? 14.525 13.123 -6.723 1.00 92.88 102 GLU A CA 1
ATOM 841 C C . GLU A 1 102 ? 13.621 14.286 -7.185 1.00 92.88 102 GLU A C 1
ATOM 843 O O . GLU A 1 102 ? 12.894 14.899 -6.395 1.00 92.88 102 GLU A O 1
ATOM 848 N N . SER A 1 103 ? 13.634 14.610 -8.480 1.00 90.38 103 SER A N 1
ATOM 849 C CA . SER A 1 103 ? 12.835 15.705 -9.041 1.00 90.38 103 SER A CA 1
ATOM 850 C C . SER A 1 103 ? 11.450 15.264 -9.527 1.00 90.38 103 SER A C 1
ATOM 852 O O . SER A 1 103 ? 10.539 16.094 -9.607 1.00 90.38 103 SER A O 1
ATOM 854 N N . HIS A 1 104 ? 11.261 13.967 -9.776 1.00 88.62 104 HIS A N 1
ATOM 855 C CA . HIS A 1 104 ? 10.031 13.402 -10.326 1.00 88.62 104 HIS A CA 1
ATOM 856 C C . HIS A 1 104 ? 9.106 12.851 -9.235 1.00 88.62 104 HIS A C 1
ATOM 858 O O . HIS A 1 104 ? 9.560 12.295 -8.241 1.00 88.62 104 HIS A O 1
ATOM 864 N N . GLU A 1 105 ? 7.791 12.965 -9.443 1.00 89.62 105 GLU A N 1
ATOM 865 C CA . GLU A 1 105 ? 6.796 12.298 -8.587 1.00 89.62 105 GLU A CA 1
ATOM 866 C C . GLU A 1 105 ? 6.911 10.770 -8.711 1.00 89.62 105 GLU A C 1
ATOM 868 O O . GLU A 1 105 ? 7.007 10.060 -7.713 1.00 89.62 105 GLU A O 1
ATOM 873 N N . PHE A 1 106 ? 7.002 10.272 -9.951 1.00 95.19 106 PHE A N 1
ATOM 874 C CA . PHE A 1 106 ? 7.267 8.868 -10.259 1.00 95.19 106 PHE A CA 1
ATOM 875 C C . PHE A 1 106 ? 8.473 8.759 -11.200 1.00 95.19 106 PHE A C 1
ATOM 877 O O . PHE A 1 106 ? 8.348 9.036 -12.394 1.00 95.19 106 PHE A O 1
ATOM 884 N N . PRO A 1 107 ? 9.648 8.343 -10.702 1.00 94.25 107 PRO 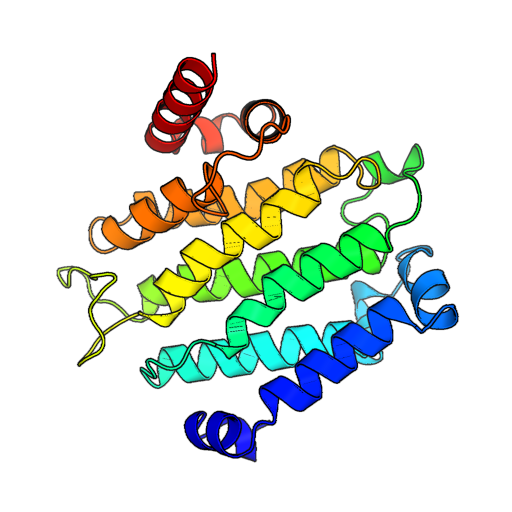A N 1
ATOM 885 C CA . PRO A 1 107 ? 10.854 8.255 -11.529 1.00 94.25 107 PRO A CA 1
ATOM 886 C C . PRO A 1 107 ? 10.766 7.236 -12.674 1.00 94.25 107 PRO A C 1
ATOM 888 O O . PRO A 1 107 ? 11.357 7.415 -13.741 1.00 94.25 107 PRO A O 1
ATOM 891 N N . THR A 1 108 ? 10.024 6.149 -12.458 1.00 97.44 108 THR A N 1
ATOM 892 C CA . THR A 1 108 ? 9.883 5.035 -13.401 1.00 97.44 108 THR A CA 1
ATOM 893 C C . THR A 1 108 ? 8.459 4.470 -13.373 1.00 97.44 108 THR A C 1
ATOM 895 O O . THR A 1 108 ? 7.731 4.672 -12.392 1.00 97.44 108 THR A O 1
ATOM 898 N N . PRO A 1 109 ? 8.043 3.716 -14.408 1.00 98.06 109 PRO A N 1
ATOM 899 C CA . PRO A 1 109 ? 6.816 2.926 -14.354 1.00 98.06 109 PRO A CA 1
ATOM 900 C C . PRO A 1 109 ? 6.740 2.000 -13.132 1.00 98.06 109 PRO A C 1
ATOM 902 O O . PRO A 1 109 ? 5.672 1.873 -12.542 1.00 98.06 109 PRO A O 1
ATOM 905 N N . LEU A 1 110 ? 7.861 1.407 -12.703 1.00 98.06 110 LEU A N 1
ATOM 906 C CA . LEU A 1 110 ? 7.937 0.584 -11.492 1.00 98.06 110 LEU A CA 1
ATOM 907 C C . LEU A 1 110 ? 7.530 1.369 -10.241 1.00 98.06 110 LEU A C 1
ATOM 909 O O . LEU A 1 110 ? 6.722 0.885 -9.451 1.00 98.06 110 LEU A O 1
ATOM 913 N N . CYS A 1 111 ? 8.041 2.593 -10.079 1.00 98.19 111 CYS A N 1
ATOM 914 C CA . CYS A 1 111 ? 7.649 3.466 -8.973 1.00 98.19 111 CYS A CA 1
ATOM 915 C C . CYS A 1 111 ? 6.146 3.779 -9.020 1.00 98.19 111 CYS A C 1
ATOM 917 O O . CYS A 1 111 ? 5.470 3.748 -7.995 1.00 98.19 111 CYS A O 1
ATOM 919 N N . TYR A 1 112 ? 5.579 4.002 -10.207 1.00 98.31 112 TYR A N 1
ATOM 920 C CA . TYR A 1 112 ? 4.130 4.165 -10.330 1.00 98.31 112 TYR A CA 1
ATOM 921 C C . TYR A 1 112 ? 3.358 2.895 -9.918 1.00 98.31 112 TYR A C 1
ATOM 923 O O . TYR A 1 112 ? 2.353 2.993 -9.221 1.00 98.31 112 TYR A O 1
ATOM 931 N N . LEU A 1 113 ? 3.841 1.694 -10.253 1.00 98.56 113 LEU A N 1
ATOM 932 C CA . LEU A 1 113 ? 3.221 0.442 -9.793 1.00 98.56 113 LEU A CA 1
ATOM 933 C C . LEU A 1 113 ? 3.293 0.273 -8.267 1.00 98.56 113 LEU A C 1
ATOM 935 O O . LEU A 1 113 ? 2.306 -0.135 -7.660 1.00 98.56 113 LEU A O 1
ATOM 939 N N . LEU A 1 114 ? 4.417 0.628 -7.633 1.00 98.69 114 LEU A N 1
ATOM 940 C CA . LEU A 1 114 ? 4.535 0.637 -6.167 1.00 98.69 114 LEU A CA 1
ATOM 941 C C . LEU A 1 114 ? 3.522 1.591 -5.524 1.00 98.69 114 LEU A C 1
ATOM 943 O O . LEU A 1 114 ? 2.893 1.245 -4.523 1.00 98.69 114 LEU A O 1
ATOM 947 N N . TYR A 1 115 ? 3.313 2.763 -6.126 1.00 98.56 115 TYR A N 1
ATOM 948 C CA . TYR A 1 115 ? 2.259 3.676 -5.698 1.00 98.56 115 TYR A CA 1
ATOM 949 C C . TYR A 1 115 ? 0.868 3.054 -5.812 1.00 98.56 115 TYR A C 1
ATOM 951 O O . TYR A 1 115 ? 0.082 3.167 -4.875 1.00 98.56 115 TYR A O 1
ATOM 959 N N . GLU A 1 116 ? 0.561 2.357 -6.907 1.00 98.56 116 GLU A N 1
ATOM 960 C CA . GLU A 1 116 ? -0.733 1.687 -7.072 1.00 98.56 116 GLU A CA 1
ATOM 961 C C . GLU A 1 116 ? -0.952 0.589 -6.012 1.00 98.56 116 GLU A C 1
ATOM 963 O O . GLU A 1 116 ? -2.067 0.459 -5.507 1.00 98.56 116 GLU A O 1
ATOM 968 N N . VAL A 1 117 ? 0.098 -0.138 -5.604 1.00 98.75 117 VAL A N 1
ATOM 969 C CA . VAL A 1 117 ? 0.039 -1.117 -4.497 1.00 98.75 117 VAL A CA 1
ATOM 970 C C . VAL A 1 117 ? -0.293 -0.436 -3.162 1.00 98.75 117 VAL A C 1
ATOM 972 O O . VAL A 1 117 ? -1.230 -0.844 -2.467 1.00 98.75 117 VAL A O 1
ATOM 975 N N . VAL A 1 118 ? 0.432 0.632 -2.809 1.00 98.69 118 VAL A N 1
ATOM 976 C CA . VAL A 1 118 ? 0.185 1.402 -1.575 1.00 98.69 118 VAL A CA 1
ATOM 977 C C . VAL A 1 118 ? -1.215 2.022 -1.598 1.00 98.69 118 VAL A C 1
ATOM 979 O O . VAL A 1 118 ? -1.960 1.920 -0.626 1.00 98.69 118 VAL A O 1
ATOM 982 N N . SER A 1 119 ? -1.603 2.620 -2.725 1.00 98.44 119 SER A N 1
ATOM 983 C CA . SER A 1 119 ? -2.897 3.275 -2.925 1.00 98.44 119 SER A CA 1
ATOM 984 C C . SER A 1 119 ? -4.066 2.293 -2.845 1.00 98.44 119 SER A C 1
ATOM 986 O O . SER A 1 119 ? -5.078 2.605 -2.218 1.00 98.44 119 SER A O 1
ATOM 988 N N . ALA A 1 120 ? -3.951 1.099 -3.438 1.00 98.31 120 ALA A N 1
ATOM 989 C CA . ALA A 1 120 ? -4.961 0.048 -3.311 1.00 98.31 120 ALA A CA 1
ATOM 990 C C . ALA A 1 120 ? -5.148 -0.368 -1.848 1.00 98.31 120 ALA A C 1
ATOM 992 O O . ALA A 1 120 ? -6.274 -0.349 -1.353 1.00 98.31 120 ALA A O 1
ATOM 993 N N . THR A 1 121 ? -4.044 -0.625 -1.144 1.00 98.31 121 THR A N 1
ATOM 994 C CA . THR A 1 121 ? -4.073 -1.015 0.273 1.00 98.31 121 THR A CA 1
ATOM 995 C C . THR A 1 121 ? -4.702 0.078 1.144 1.00 98.31 121 THR A C 1
ATOM 997 O O . THR A 1 121 ? -5.610 -0.189 1.927 1.00 98.31 121 THR A O 1
ATOM 1000 N N . ALA A 1 122 ? -4.300 1.338 0.949 1.00 98.44 122 ALA A N 1
ATOM 1001 C CA . ALA A 1 122 ? -4.856 2.493 1.654 1.00 98.44 122 ALA A CA 1
ATOM 1002 C C . ALA A 1 122 ? -6.356 2.702 1.389 1.00 98.44 122 ALA A C 1
ATOM 1004 O O . ALA A 1 122 ? -7.098 3.157 2.260 1.00 98.44 122 ALA A O 1
ATOM 1005 N N . VAL A 1 123 ? -6.823 2.393 0.179 1.00 97.62 123 VAL A N 1
ATOM 1006 C CA . VAL A 1 123 ? -8.243 2.492 -0.169 1.00 97.62 123 VAL A CA 1
ATOM 1007 C C . VAL A 1 123 ? -9.069 1.453 0.583 1.00 97.62 123 VAL A C 1
ATOM 1009 O O . VAL A 1 123 ? -10.072 1.837 1.171 1.00 97.62 123 VAL A O 1
ATOM 1012 N N . TRP A 1 124 ? -8.624 0.197 0.666 1.00 97.25 124 TRP A N 1
ATOM 1013 C CA . TRP A 1 124 ? -9.324 -0.840 1.440 1.00 97.25 124 TRP A CA 1
ATOM 1014 C C . TRP A 1 124 ? -9.456 -0.493 2.927 1.00 97.25 124 TRP A C 1
ATOM 1016 O O . TRP A 1 124 ? -10.465 -0.809 3.555 1.00 97.25 124 TRP A O 1
ATOM 1026 N N . ILE A 1 125 ? -8.455 0.191 3.486 1.00 97.69 125 ILE A N 1
ATOM 1027 C CA . ILE A 1 125 ? -8.489 0.685 4.866 1.00 97.69 125 ILE A CA 1
ATOM 1028 C C . ILE A 1 125 ? -9.537 1.795 5.017 1.00 97.69 125 ILE A C 1
ATOM 1030 O O . ILE A 1 125 ? -10.379 1.732 5.910 1.00 97.69 125 ILE A O 1
ATOM 1034 N N . ARG A 1 126 ? -9.501 2.816 4.149 1.00 96.38 126 ARG A N 1
ATOM 1035 C CA . ARG A 1 126 ? -10.405 3.979 4.245 1.00 96.38 126 ARG A CA 1
ATOM 1036 C C . ARG A 1 126 ? -11.866 3.624 4.019 1.00 96.38 126 ARG A C 1
ATOM 1038 O O . ARG A 1 126 ? -12.736 4.260 4.603 1.00 96.38 126 ARG A O 1
ATOM 1045 N N . ASP A 1 127 ? -12.131 2.617 3.201 1.00 95.06 127 ASP A N 1
ATOM 1046 C CA . ASP A 1 127 ? -13.492 2.238 2.831 1.00 95.06 127 ASP A CA 1
ATOM 1047 C C . ASP A 1 127 ? -14.300 1.666 4.013 1.00 95.06 127 ASP A C 1
ATOM 1049 O O . ASP A 1 127 ? -15.530 1.692 3.996 1.00 95.06 127 ASP A O 1
ATOM 1053 N N . ALA A 1 128 ? -13.628 1.275 5.108 1.00 93.50 128 ALA A N 1
ATOM 1054 C CA . ALA A 1 128 ? -14.273 0.977 6.387 1.00 93.50 128 ALA A CA 1
ATOM 1055 C C . ALA A 1 128 ? -15.198 2.108 6.858 1.00 93.50 128 ALA A C 1
ATOM 1057 O O . ALA A 1 128 ? -16.252 1.849 7.433 1.00 93.50 128 ALA A O 1
ATOM 1058 N N . ASP A 1 129 ? -14.824 3.361 6.607 1.00 92.44 129 ASP A N 1
ATOM 1059 C CA . ASP A 1 129 ? -15.599 4.524 7.021 1.00 92.44 129 ASP A CA 1
ATOM 1060 C C . ASP A 1 129 ? -16.952 4.624 6.306 1.00 92.44 129 ASP A C 1
ATOM 1062 O O . ASP A 1 129 ? -17.968 4.901 6.935 1.00 92.44 129 ASP A O 1
ATOM 1066 N N . ALA A 1 130 ? -16.988 4.348 5.000 1.00 90.88 130 ALA A N 1
ATOM 1067 C CA . ALA A 1 130 ? -18.234 4.331 4.235 1.00 90.88 130 ALA A CA 1
ATOM 1068 C C . ALA A 1 130 ? -19.153 3.174 4.664 1.00 90.88 130 ALA A C 1
ATOM 1070 O O . ALA A 1 130 ? -20.373 3.234 4.508 1.00 90.88 130 ALA A O 1
ATOM 1071 N N . LEU A 1 131 ? -18.554 2.119 5.212 1.00 90.88 131 LEU A N 1
ATOM 1072 C CA . LEU A 1 131 ? -19.205 0.869 5.570 1.00 90.88 131 LEU A CA 1
ATOM 1073 C C . LEU A 1 131 ? -19.609 0.779 7.045 1.00 90.88 131 LEU A C 1
ATOM 1075 O O . LEU A 1 131 ? -20.180 -0.241 7.441 1.00 90.88 131 LEU A O 1
ATOM 1079 N N . THR A 1 132 ? -19.326 1.804 7.848 1.00 89.25 132 THR A N 1
ATOM 1080 C CA . THR A 1 132 ? -19.580 1.823 9.295 1.00 89.25 132 THR A CA 1
ATOM 1081 C C . THR A 1 132 ? -20.303 3.104 9.680 1.00 89.25 132 THR A C 1
ATOM 1083 O O . THR A 1 132 ? -19.985 4.193 9.200 1.00 89.25 132 THR A O 1
ATOM 1086 N N . LYS A 1 133 ? -21.328 2.999 10.528 1.00 80.19 133 LYS A N 1
ATOM 1087 C CA . LYS A 1 133 ? -22.101 4.176 10.945 1.00 80.19 133 LYS A CA 1
ATOM 1088 C C . LYS A 1 133 ? -21.487 4.834 12.173 1.00 80.19 133 LYS A C 1
ATOM 1090 O O . LYS A 1 133 ? -20.866 4.192 13.015 1.00 80.19 133 LYS A O 1
ATOM 1095 N N . SER A 1 134 ? -21.745 6.133 12.328 1.00 71.12 134 SER A N 1
ATOM 1096 C CA . SER A 1 134 ? -21.409 6.839 13.565 1.00 71.12 134 SER A CA 1
ATOM 1097 C C . SER A 1 134 ? -22.126 6.182 14.753 1.00 71.12 134 SER A C 1
ATOM 1099 O O . SER A 1 134 ? -23.353 6.097 14.764 1.00 71.12 134 SER A O 1
ATOM 1101 N N . GLY A 1 135 ? -21.353 5.693 15.725 1.00 72.00 135 GLY A N 1
ATOM 1102 C CA . GLY A 1 135 ? -21.848 4.964 16.899 1.00 72.00 135 GLY A CA 1
ATOM 1103 C C . GLY A 1 135 ? -21.643 3.445 16.849 1.00 72.00 135 GLY A C 1
ATOM 1104 O O . GLY A 1 135 ? -21.698 2.810 17.898 1.00 72.00 135 GLY A O 1
ATOM 1105 N N . GLU A 1 136 ? -21.344 2.866 15.682 1.00 82.56 136 GLU A N 1
ATOM 1106 C CA . GLU A 1 136 ? -20.934 1.462 15.559 1.00 82.56 136 GLU A CA 1
ATOM 1107 C C . GLU A 1 136 ? -19.426 1.357 15.814 1.00 82.56 136 GLU A C 1
ATOM 1109 O O . GLU A 1 136 ? -18.630 1.947 15.089 1.00 82.56 136 GLU A O 1
ATOM 1114 N N . VAL A 1 137 ? -19.012 0.638 16.856 1.00 80.56 137 VAL A N 1
ATOM 1115 C CA . VAL A 1 137 ? -17.586 0.397 17.117 1.00 80.56 137 VAL A CA 1
ATOM 1116 C C . VAL A 1 137 ? -17.143 -0.814 16.309 1.00 80.56 137 VAL A C 1
ATOM 1118 O O . VAL A 1 137 ? -17.751 -1.877 16.408 1.00 80.56 137 VAL A O 1
ATOM 1121 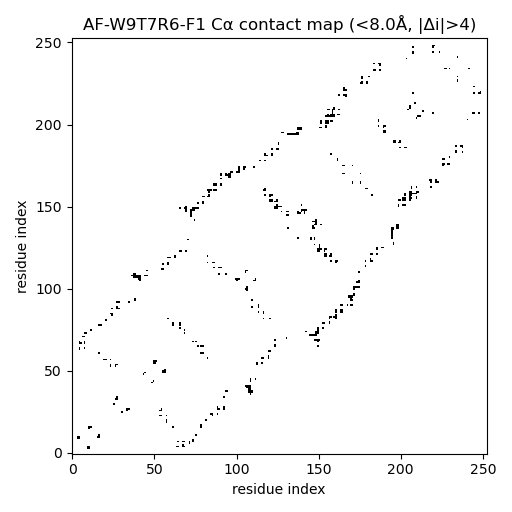N N . VAL A 1 138 ? -16.081 -0.658 15.517 1.00 86.06 138 VAL A N 1
ATOM 1122 C CA . VAL A 1 138 ? -15.486 -1.780 14.784 1.00 86.06 138 VAL A CA 1
ATOM 1123 C C . VAL A 1 138 ? -14.474 -2.527 15.643 1.00 86.06 138 VAL A C 1
ATOM 1125 O O . VAL A 1 138 ? -13.653 -1.920 16.338 1.00 86.06 138 VAL A O 1
ATOM 1128 N N . HIS A 1 139 ? -14.497 -3.852 15.545 1.00 85.94 139 HIS A N 1
ATOM 1129 C CA . HIS A 1 139 ? -13.589 -4.746 16.254 1.00 85.94 139 HIS A CA 1
ATOM 1130 C C . HIS A 1 139 ? -12.810 -5.612 15.260 1.00 85.94 139 HIS A C 1
ATOM 1132 O O . HIS A 1 139 ? -13.358 -6.032 14.241 1.00 85.94 139 HIS A O 1
ATOM 1138 N N . ALA A 1 140 ? -11.527 -5.847 15.546 1.00 84.06 140 ALA A N 1
ATOM 1139 C CA . ALA A 1 140 ? -10.622 -6.571 14.650 1.00 84.06 140 ALA A CA 1
ATOM 1140 C C . ALA A 1 140 ? -10.992 -8.057 14.509 1.00 84.06 140 ALA A C 1
ATOM 1142 O O . ALA A 1 140 ? -10.809 -8.644 13.452 1.00 84.06 140 ALA A O 1
ATOM 1143 N N . ASP A 1 141 ? -11.540 -8.648 15.567 1.00 84.44 141 ASP A N 1
ATOM 1144 C CA . ASP A 1 141 ? -11.954 -10.048 15.666 1.00 84.44 141 ASP A CA 1
ATOM 1145 C C . ASP A 1 141 ? -13.408 -10.288 15.228 1.00 84.44 141 ASP A C 1
ATOM 1147 O O . ASP A 1 141 ? -13.880 -11.425 15.210 1.00 84.44 141 ASP A O 1
ATOM 1151 N N . GLN A 1 142 ? -14.134 -9.234 14.843 1.00 83.94 142 GLN A N 1
ATOM 1152 C CA . GLN A 1 142 ? -15.513 -9.368 14.398 1.00 83.94 142 GLN A CA 1
ATOM 1153 C C . GLN A 1 142 ? -15.570 -9.924 12.971 1.00 83.94 142 GLN A C 1
ATOM 1155 O O . GLN A 1 142 ? -15.139 -9.279 12.015 1.00 83.94 142 GLN A O 1
ATOM 1160 N N . MET A 1 143 ? -16.169 -11.108 12.831 1.00 80.00 143 MET A N 1
ATOM 1161 C CA . MET A 1 143 ? -16.366 -11.790 11.543 1.00 80.00 143 MET A CA 1
ATOM 1162 C C . MET A 1 143 ? -17.835 -11.868 11.105 1.00 80.00 143 MET A C 1
ATOM 1164 O O . MET A 1 143 ? -18.116 -12.292 9.991 1.00 80.00 143 MET A O 1
ATOM 1168 N N . GLU A 1 144 ? -18.777 -11.464 11.961 1.00 78.38 144 GLU A N 1
ATOM 1169 C CA . GLU A 1 144 ? -20.216 -11.527 11.685 1.00 78.38 144 GLU A CA 1
ATOM 1170 C C . GLU A 1 144 ? -20.858 -10.132 11.632 1.00 78.38 144 GLU A C 1
ATOM 1172 O O . GLU A 1 144 ? -20.401 -9.170 12.261 1.00 78.38 144 GLU A O 1
ATOM 1177 N N . GLY A 1 145 ? -21.963 -10.022 10.890 1.00 81.69 145 GLY A N 1
ATOM 1178 C CA . GLY A 1 145 ? -22.748 -8.792 10.775 1.00 81.69 145 GLY A CA 1
ATOM 1179 C C . GLY A 1 145 ? -22.041 -7.695 9.972 1.00 81.69 145 GLY A C 1
ATOM 1180 O O . GLY A 1 145 ? -21.455 -7.952 8.924 1.00 81.69 145 GLY A O 1
ATOM 1181 N N . ASN A 1 146 ? -22.096 -6.450 10.453 1.00 80.38 146 ASN A N 1
ATOM 1182 C CA . ASN A 1 146 ? -21.533 -5.279 9.762 1.00 80.38 146 ASN A CA 1
ATOM 1183 C C . ASN A 1 146 ? -20.016 -5.122 9.991 1.00 80.38 146 ASN A C 1
ATOM 1185 O O . ASN A 1 146 ? -19.535 -4.033 10.302 1.00 80.38 146 ASN A O 1
ATOM 1189 N N . HIS A 1 147 ? -19.252 -6.205 9.866 1.00 87.31 147 HIS A N 1
ATOM 1190 C CA . HIS A 1 147 ? -17.808 -6.182 10.094 1.00 87.31 147 HIS A CA 1
ATOM 1191 C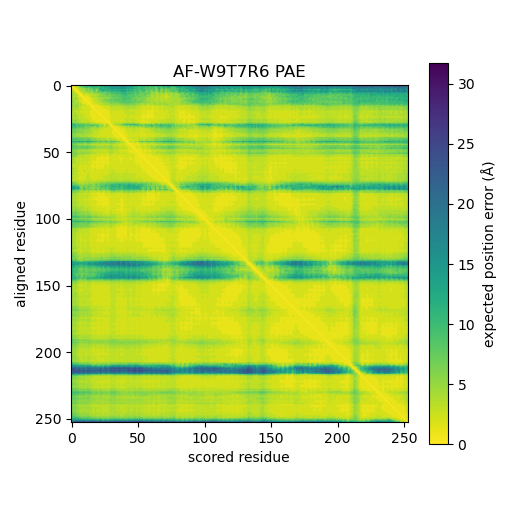 C . HIS A 1 147 ? -17.033 -5.545 8.926 1.00 87.31 147 HIS A C 1
ATOM 1193 O O . HIS A 1 147 ? -17.485 -5.522 7.780 1.00 87.31 147 HIS A O 1
ATOM 1199 N N . VAL A 1 148 ? -15.834 -5.035 9.214 1.00 92.06 148 VAL A N 1
ATOM 1200 C CA . VAL A 1 148 ? -14.879 -4.476 8.230 1.00 92.06 148 VAL A CA 1
ATOM 1201 C C . VAL A 1 148 ? -13.542 -5.211 8.309 1.00 92.06 148 VAL A C 1
ATOM 1203 O O . VAL A 1 148 ? -12.470 -4.613 8.296 1.00 92.06 148 VAL A O 1
ATOM 1206 N N . TYR A 1 149 ? -13.615 -6.535 8.436 1.00 92.12 149 TYR A N 1
ATOM 1207 C CA . TYR A 1 149 ? -12.459 -7.400 8.696 1.00 92.12 149 TYR A CA 1
ATOM 1208 C C . TYR A 1 149 ? -11.337 -7.216 7.657 1.00 92.12 149 TYR A C 1
ATOM 1210 O O . TYR A 1 149 ? -10.183 -7.007 8.019 1.00 92.12 149 TYR A O 1
ATOM 1218 N N . ILE A 1 150 ? -11.681 -7.141 6.366 1.00 93.88 150 ILE A N 1
ATOM 1219 C CA . ILE A 1 150 ? -10.717 -6.862 5.286 1.00 93.88 150 ILE A CA 1
ATOM 1220 C C . ILE A 1 150 ? -9.966 -5.535 5.495 1.00 93.88 150 ILE A C 1
ATOM 1222 O O . ILE A 1 150 ? -8.790 -5.439 5.153 1.00 93.88 150 ILE A O 1
ATOM 1226 N N . SER A 1 151 ? -10.598 -4.509 6.071 1.00 96.38 151 SER A N 1
ATOM 1227 C CA . SER A 1 151 ? -9.920 -3.240 6.354 1.00 96.38 151 SER A CA 1
ATOM 1228 C C . SER A 1 151 ? -8.891 -3.377 7.477 1.00 96.38 151 SER A C 1
ATOM 1230 O O . SER A 1 151 ? -7.838 -2.748 7.392 1.00 96.38 151 SER A O 1
ATOM 1232 N N . PHE A 1 152 ? -9.147 -4.217 8.487 1.00 95.81 152 PHE A N 1
ATOM 1233 C CA . PHE A 1 152 ? -8.159 -4.550 9.522 1.00 95.81 152 PHE A CA 1
ATOM 1234 C C . PHE A 1 152 ? -6.969 -5.319 8.943 1.00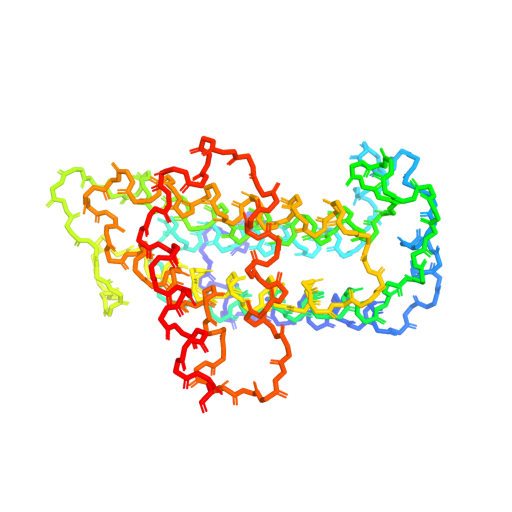 95.81 152 PHE A C 1
ATOM 1236 O O . PHE A 1 152 ? -5.822 -4.954 9.193 1.00 95.81 152 PHE A O 1
ATOM 1243 N N . GLU A 1 153 ? -7.230 -6.304 8.091 1.00 95.38 153 GLU A N 1
ATOM 1244 C CA . GLU A 1 153 ? -6.180 -7.054 7.393 1.00 95.38 153 GLU A CA 1
ATOM 1245 C C . GLU A 1 153 ? -5.358 -6.160 6.450 1.00 95.38 153 GLU A C 1
ATOM 1247 O O . GLU A 1 153 ? -4.133 -6.260 6.373 1.00 95.38 153 GLU A O 1
ATOM 1252 N N . ALA A 1 154 ? -6.003 -5.210 5.767 1.00 97.00 154 ALA A N 1
ATOM 1253 C CA . ALA A 1 154 ? -5.311 -4.205 4.965 1.00 97.00 154 ALA A CA 1
ATOM 1254 C C . ALA A 1 154 ? -4.459 -3.254 5.827 1.00 97.00 154 ALA A C 1
ATOM 1256 O O . ALA A 1 154 ? -3.367 -2.862 5.410 1.00 97.00 154 ALA A O 1
ATOM 1257 N N . ALA A 1 155 ? -4.926 -2.907 7.031 1.00 97.31 155 ALA A N 1
ATOM 1258 C CA . ALA A 1 155 ? -4.185 -2.096 7.996 1.00 97.31 155 ALA A CA 1
ATOM 1259 C C . ALA A 1 155 ? -2.940 -2.813 8.541 1.00 97.31 155 ALA A C 1
ATOM 1261 O O . ALA A 1 155 ? -1.936 -2.157 8.809 1.00 97.31 155 ALA A O 1
ATOM 1262 N N . GLU A 1 156 ? -2.961 -4.141 8.647 1.00 95.62 156 GLU A N 1
ATOM 1263 C CA . GLU A 1 156 ? -1.754 -4.936 8.887 1.00 95.62 156 GLU A CA 1
ATOM 1264 C C . GLU A 1 156 ? -0.843 -4.957 7.647 1.00 95.62 156 GLU A C 1
ATOM 1266 O O . GLU A 1 156 ? 0.353 -4.655 7.720 1.00 95.62 156 GLU A O 1
ATOM 1271 N N . ALA A 1 157 ? -1.413 -5.262 6.478 1.00 96.38 157 ALA A N 1
ATOM 1272 C CA . ALA A 1 157 ? -0.662 -5.425 5.239 1.00 96.38 157 ALA A CA 1
ATOM 1273 C C . ALA A 1 157 ? 0.075 -4.150 4.798 1.00 96.38 157 ALA A C 1
ATOM 1275 O O . ALA A 1 157 ? 1.168 -4.251 4.236 1.00 96.38 157 ALA A O 1
ATOM 1276 N N . ILE A 1 158 ? -0.466 -2.954 5.063 1.00 97.69 158 ILE A N 1
ATOM 1277 C CA . ILE A 1 158 ? 0.178 -1.695 4.658 1.00 97.69 158 ILE A CA 1
ATOM 1278 C C . ILE A 1 158 ? 1.547 -1.499 5.320 1.00 97.69 158 ILE A C 1
ATOM 1280 O O . ILE A 1 158 ? 2.456 -0.981 4.674 1.00 97.69 158 ILE A O 1
ATOM 1284 N N . GLY A 1 159 ? 1.739 -1.982 6.553 1.00 96.31 159 GLY A N 1
ATOM 1285 C CA . GLY A 1 159 ? 3.050 -2.001 7.203 1.00 96.31 159 GLY A CA 1
ATOM 1286 C C . GLY A 1 159 ? 4.064 -2.819 6.405 1.00 96.31 159 GLY A C 1
ATOM 1287 O O . GLY A 1 159 ? 5.160 -2.348 6.095 1.00 96.31 159 GLY A O 1
ATOM 1288 N N . ARG A 1 160 ? 3.655 -4.020 5.979 1.00 96.00 160 ARG A N 1
ATOM 1289 C CA . ARG A 1 160 ? 4.483 -4.942 5.181 1.00 96.00 160 ARG A CA 1
ATOM 1290 C C . ARG A 1 160 ? 4.730 -4.453 3.755 1.00 96.00 160 ARG A C 1
ATOM 1292 O O . ARG A 1 160 ? 5.741 -4.807 3.162 1.00 96.00 160 ARG A O 1
ATOM 1299 N N . VAL A 1 161 ? 3.834 -3.633 3.207 1.00 98.06 161 VAL A N 1
ATOM 1300 C CA . VAL A 1 161 ? 4.025 -2.952 1.916 1.00 98.06 161 VAL A CA 1
ATOM 1301 C C . VAL A 1 161 ? 5.032 -1.803 2.043 1.00 98.06 161 VAL A C 1
ATOM 1303 O O . VAL A 1 161 ? 5.903 -1.650 1.188 1.00 98.06 161 VAL A O 1
ATOM 1306 N N . ILE A 1 162 ? 4.932 -0.991 3.101 1.00 98.00 162 ILE A N 1
ATOM 1307 C CA . ILE A 1 162 ? 5.763 0.208 3.288 1.00 98.00 162 ILE A CA 1
ATOM 1308 C C . ILE A 1 162 ? 7.191 -0.140 3.717 1.00 98.00 162 ILE A C 1
ATOM 1310 O O . ILE A 1 162 ? 8.135 0.518 3.283 1.00 98.00 162 ILE A O 1
ATOM 1314 N N . GLN A 1 163 ? 7.386 -1.175 4.534 1.00 96.38 163 GLN A N 1
ATOM 1315 C CA . GLN A 1 163 ? 8.716 -1.549 5.014 1.00 96.38 163 GLN A CA 1
ATOM 1316 C C . GLN A 1 163 ? 9.765 -1.753 3.905 1.00 96.38 163 GLN A C 1
ATOM 1318 O O . GLN A 1 163 ? 10.780 -1.050 3.955 1.00 96.38 163 GLN A O 1
ATOM 1323 N N . PRO A 1 164 ? 9.570 -2.640 2.905 1.00 96.12 164 PRO A N 1
ATOM 1324 C CA . PRO A 1 164 ? 10.562 -2.854 1.850 1.00 96.12 164 PRO A CA 1
ATOM 1325 C C . PRO A 1 164 ? 10.828 -1.576 1.043 1.00 96.12 164 PRO A C 1
ATOM 1327 O O . PRO A 1 164 ? 11.964 -1.320 0.648 1.00 96.12 164 PRO A O 1
ATOM 1330 N N . VAL A 1 165 ? 9.811 -0.728 0.856 1.00 97.62 165 VAL A N 1
ATOM 1331 C CA . VAL A 1 165 ? 9.956 0.574 0.191 1.00 97.62 165 VAL A CA 1
ATOM 1332 C C . VAL A 1 165 ? 10.921 1.478 0.961 1.00 97.62 165 VAL A C 1
ATOM 1334 O O . VAL A 1 165 ? 11.850 2.030 0.369 1.00 97.62 165 VAL A O 1
ATOM 1337 N N . LEU A 1 166 ? 10.732 1.628 2.275 1.00 97.38 166 LEU A N 1
ATOM 1338 C CA . LEU A 1 166 ? 11.544 2.545 3.077 1.00 97.38 166 LEU A CA 1
ATOM 1339 C C . LEU A 1 166 ? 12.999 2.085 3.191 1.00 97.38 166 LEU A C 1
ATOM 1341 O O . LEU A 1 166 ? 13.913 2.896 3.015 1.00 97.38 166 LEU A O 1
ATOM 1345 N N . ILE A 1 167 ? 13.230 0.792 3.425 1.00 95.62 167 ILE A N 1
ATOM 1346 C CA . ILE A 1 167 ? 14.587 0.260 3.633 1.00 95.62 167 ILE A CA 1
ATOM 1347 C C . ILE A 1 167 ? 15.404 0.144 2.338 1.00 95.62 167 ILE A C 1
ATOM 1349 O O . ILE A 1 167 ? 16.624 0.015 2.396 1.00 95.62 167 ILE A O 1
ATOM 1353 N N . SER A 1 168 ? 14.766 0.202 1.166 1.00 96.12 168 SER A N 1
ATOM 1354 C CA . SER A 1 168 ? 15.456 0.020 -0.113 1.00 96.12 168 SER A CA 1
ATOM 1355 C C . SER A 1 168 ? 16.382 1.181 -0.457 1.00 96.12 168 SER A C 1
ATOM 1357 O O . SER A 1 168 ? 15.952 2.326 -0.553 1.00 96.12 168 SER A O 1
ATOM 1359 N N . SER A 1 169 ? 17.650 0.906 -0.751 1.00 95.81 169 SER A N 1
ATOM 1360 C CA . SER A 1 169 ? 18.577 1.906 -1.304 1.00 95.81 169 SER A CA 1
ATOM 1361 C C . SER A 1 169 ? 18.312 2.239 -2.779 1.00 95.81 169 SER A C 1
ATOM 1363 O O . SER A 1 169 ? 18.926 3.154 -3.321 1.00 95.81 169 SER A O 1
ATOM 1365 N N . ARG A 1 170 ? 17.399 1.512 -3.437 1.00 96.88 170 ARG A N 1
ATOM 1366 C CA . ARG A 1 170 ? 17.091 1.644 -4.870 1.00 96.88 170 ARG A CA 1
ATOM 1367 C C . ARG A 1 170 ? 15.911 2.565 -5.171 1.00 96.88 170 ARG A C 1
ATOM 1369 O O . ARG A 1 170 ? 15.526 2.724 -6.323 1.00 96.88 170 ARG A O 1
ATOM 1376 N N . LEU A 1 171 ? 15.334 3.175 -4.141 1.00 97.38 171 LEU A N 1
ATOM 1377 C CA . LEU A 1 171 ? 14.253 4.142 -4.276 1.00 97.38 171 LEU A CA 1
ATOM 1378 C C . LEU A 1 171 ? 14.713 5.513 -3.785 1.00 97.38 171 LEU A C 1
ATOM 1380 O O . LEU A 1 171 ? 15.294 5.627 -2.705 1.00 97.38 171 LEU A O 1
ATOM 1384 N N . ALA A 1 172 ? 14.422 6.544 -4.579 1.00 96.75 172 ALA A N 1
ATOM 1385 C CA . ALA A 1 172 ? 14.693 7.937 -4.239 1.00 96.75 172 ALA A CA 1
ATOM 1386 C C . ALA A 1 172 ? 14.011 8.327 -2.920 1.00 96.75 172 ALA A C 1
ATOM 1388 O O . ALA A 1 172 ? 12.902 7.865 -2.620 1.00 96.75 172 ALA A O 1
ATOM 1389 N N . ARG A 1 173 ? 14.650 9.203 -2.142 1.00 96.31 173 ARG A N 1
ATOM 1390 C CA . ARG A 1 173 ? 14.152 9.608 -0.822 1.00 96.31 173 ARG A CA 1
ATOM 1391 C C . ARG A 1 173 ? 12.777 10.254 -0.934 1.00 96.31 173 ARG A C 1
ATOM 1393 O O . ARG A 1 173 ? 11.857 9.833 -0.237 1.00 96.31 173 ARG A O 1
ATOM 1400 N N . ARG A 1 174 ? 12.603 11.197 -1.863 1.00 95.38 174 ARG A N 1
ATOM 1401 C CA . ARG A 1 174 ? 11.316 11.878 -2.063 1.00 95.38 174 ARG A CA 1
ATOM 1402 C C . ARG A 1 174 ? 10.182 10.910 -2.415 1.00 95.38 174 ARG A C 1
ATOM 1404 O O . ARG A 1 174 ? 9.049 11.092 -1.976 1.00 95.38 174 ARG A O 1
ATOM 1411 N N . PHE A 1 175 ? 10.482 9.859 -3.178 1.00 97.69 175 PHE A N 1
ATOM 1412 C CA . PHE A 1 175 ? 9.494 8.840 -3.534 1.00 97.69 175 PHE A CA 1
ATOM 1413 C C . PHE A 1 175 ? 9.061 8.015 -2.309 1.00 97.69 175 PHE A C 1
ATOM 1415 O O . PHE A 1 175 ? 7.869 7.780 -2.115 1.00 97.69 175 PHE A O 1
ATOM 1422 N N . LYS A 1 176 ? 10.004 7.641 -1.432 1.00 98.06 176 LYS A N 1
ATOM 1423 C CA . LYS A 1 176 ? 9.696 6.985 -0.148 1.00 98.06 176 LYS A CA 1
ATOM 1424 C C . LYS A 1 176 ? 8.825 7.863 0.747 1.00 98.06 176 LYS A C 1
ATOM 1426 O O . LYS A 1 176 ? 7.828 7.385 1.284 1.00 98.06 176 LYS A O 1
ATOM 1431 N N . GLU A 1 177 ? 9.186 9.139 0.873 1.00 97.31 177 GLU A N 1
ATOM 1432 C CA . GLU A 1 177 ? 8.444 10.133 1.655 1.00 97.31 177 GLU A CA 1
ATOM 1433 C C . GLU A 1 177 ? 7.006 10.276 1.144 1.00 97.31 177 GLU A C 1
ATOM 1435 O O . GLU A 1 177 ? 6.074 10.302 1.946 1.00 97.31 177 GLU A O 1
ATOM 1440 N N . MET A 1 178 ? 6.810 10.291 -0.177 1.00 97.50 178 MET A N 1
ATOM 1441 C CA . MET A 1 178 ? 5.485 10.329 -0.797 1.00 97.50 178 MET A CA 1
ATOM 1442 C C . MET A 1 178 ? 4.658 9.072 -0.488 1.00 97.50 178 MET A C 1
ATOM 1444 O O . MET A 1 178 ? 3.497 9.190 -0.095 1.00 97.50 178 MET A O 1
ATOM 1448 N N . LEU A 1 179 ? 5.230 7.871 -0.641 1.00 98.50 179 LEU A N 1
ATOM 1449 C CA . LEU A 1 179 ? 4.509 6.623 -0.356 1.00 98.50 179 LEU A CA 1
ATOM 1450 C C . LEU A 1 179 ? 4.148 6.490 1.127 1.00 98.50 179 LEU A C 1
ATOM 1452 O O . LEU A 1 179 ? 3.019 6.116 1.453 1.00 98.50 179 LEU A O 1
ATOM 1456 N N . LEU A 1 180 ? 5.063 6.863 2.026 1.00 98.62 180 LEU A N 1
ATOM 1457 C CA . LEU A 1 180 ? 4.766 6.945 3.453 1.00 98.62 180 LEU A CA 1
ATOM 1458 C C . LEU A 1 180 ? 3.672 7.986 3.731 1.00 98.62 180 LEU A C 1
ATOM 1460 O O . LEU A 1 180 ? 2.762 7.716 4.510 1.00 98.62 180 LEU A O 1
ATOM 1464 N N . GLY A 1 181 ? 3.700 9.133 3.050 1.00 98.44 181 GLY A N 1
ATOM 1465 C CA . GLY A 1 181 ? 2.679 10.174 3.159 1.00 98.44 181 GLY A CA 1
ATOM 1466 C C . GLY A 1 181 ? 1.262 9.679 2.847 1.00 98.44 181 GLY A C 1
ATOM 1467 O O . GLY A 1 181 ? 0.312 10.087 3.520 1.00 98.44 181 GLY A O 1
ATOM 1468 N N . VAL A 1 182 ? 1.098 8.747 1.897 1.00 98.56 182 VAL A N 1
ATOM 1469 C CA . VAL A 1 182 ? -0.199 8.098 1.610 1.00 98.56 182 VAL A CA 1
ATOM 1470 C C . VAL A 1 182 ? -0.680 7.264 2.802 1.00 98.56 182 VAL A C 1
ATOM 1472 O O . VAL A 1 182 ? -1.843 7.376 3.208 1.00 98.56 182 VAL A O 1
ATOM 1475 N N . ALA A 1 183 ? 0.203 6.454 3.393 1.00 98.56 183 ALA A N 1
ATOM 1476 C CA . ALA A 1 183 ? -0.127 5.647 4.566 1.00 98.56 183 ALA A CA 1
ATOM 1477 C C . ALA A 1 183 ? -0.434 6.531 5.788 1.00 98.56 183 ALA A C 1
ATOM 1479 O O . ALA A 1 183 ? -1.461 6.356 6.438 1.00 98.56 183 ALA A O 1
ATOM 1480 N N . LEU A 1 184 ? 0.388 7.544 6.059 1.00 98.69 184 LEU A N 1
ATOM 1481 C CA . LEU A 1 184 ? 0.196 8.461 7.185 1.00 98.69 184 LEU A CA 1
ATOM 1482 C C . LEU A 1 184 ? -1.070 9.312 7.042 1.00 98.69 184 LEU A C 1
ATOM 1484 O O . LEU A 1 184 ? -1.787 9.511 8.020 1.00 98.69 184 LEU A O 1
ATOM 1488 N N . SER A 1 185 ? -1.394 9.771 5.831 1.00 98.38 185 SER A N 1
ATOM 1489 C CA . SER A 1 185 ? -2.661 10.470 5.576 1.00 98.38 185 SER A CA 1
ATOM 1490 C C . SER A 1 185 ? -3.861 9.561 5.831 1.00 98.38 185 SER A C 1
ATOM 1492 O O . SER A 1 185 ? -4.848 10.000 6.410 1.00 98.38 185 SER A O 1
ATOM 1494 N N . THR A 1 186 ? -3.751 8.283 5.463 1.00 98.50 186 THR A N 1
ATOM 1495 C CA . THR A 1 186 ? -4.783 7.282 5.756 1.00 98.50 186 THR A CA 1
ATOM 1496 C C . THR A 1 186 ? -4.946 7.083 7.262 1.00 98.50 186 THR A C 1
ATOM 1498 O O . THR A 1 186 ? -6.066 7.153 7.757 1.00 98.50 186 THR A O 1
ATOM 1501 N N . LEU A 1 187 ? -3.847 6.934 8.011 1.00 98.56 187 LEU A N 1
ATOM 1502 C CA . LEU A 1 187 ? -3.889 6.836 9.473 1.00 98.56 187 LEU A CA 1
ATOM 1503 C C . LEU A 1 187 ? -4.534 8.076 10.108 1.00 98.56 187 LEU A C 1
ATOM 1505 O O . LEU A 1 187 ? -5.403 7.939 10.965 1.00 98.56 187 LEU A O 1
ATOM 1509 N N . ARG A 1 188 ? -4.164 9.280 9.657 1.00 97.81 188 ARG A N 1
ATOM 1510 C CA . ARG A 1 188 ? -4.760 10.541 10.122 1.00 97.81 188 ARG A CA 1
ATOM 1511 C C . ARG A 1 188 ? -6.275 10.547 9.920 1.00 97.81 188 ARG A C 1
ATOM 1513 O O . ARG A 1 188 ? -7.015 10.934 10.823 1.00 97.81 188 ARG A O 1
ATOM 1520 N N . ASP A 1 189 ? -6.738 10.134 8.742 1.00 96.31 189 ASP A N 1
ATOM 1521 C CA . ASP A 1 189 ? -8.166 10.102 8.422 1.00 96.31 189 ASP A CA 1
ATOM 1522 C C . ASP A 1 189 ? -8.931 9.153 9.362 1.00 96.31 189 ASP A C 1
ATOM 1524 O O . ASP A 1 189 ? -10.042 9.482 9.781 1.00 96.31 189 ASP A O 1
ATOM 1528 N N . LEU A 1 190 ? -8.320 8.027 9.757 1.00 95.94 190 LEU A N 1
ATOM 1529 C CA . LEU A 1 190 ? -8.881 7.113 10.756 1.00 95.94 190 LEU A CA 1
ATOM 1530 C C . LEU A 1 190 ? -8.859 7.701 12.175 1.00 95.94 190 LEU A C 1
ATOM 1532 O O . LEU A 1 190 ? -9.859 7.616 12.884 1.00 95.94 190 LEU A O 1
ATOM 1536 N N . GLU A 1 191 ? -7.747 8.307 12.606 1.00 95.19 191 GLU A N 1
ATOM 1537 C CA . GLU A 1 191 ? -7.608 8.869 13.961 1.00 95.19 191 GLU A CA 1
ATOM 1538 C C . GLU A 1 191 ? -8.589 10.023 14.225 1.00 95.19 191 GLU A C 1
ATOM 1540 O O . GLU A 1 191 ? -9.023 10.222 15.362 1.00 95.19 191 GLU A O 1
ATOM 1545 N N . ASN A 1 192 ? -9.019 10.721 13.171 1.00 93.19 192 ASN A N 1
ATOM 1546 C CA . ASN A 1 192 ? -10.052 11.753 13.239 1.00 93.19 192 ASN A CA 1
ATOM 1547 C C . ASN A 1 192 ? -11.471 11.200 13.472 1.00 93.19 192 ASN A C 1
ATOM 1549 O O . ASN A 1 192 ? -12.401 11.977 13.708 1.00 93.19 192 ASN A O 1
ATOM 1553 N N . ARG A 1 193 ? -11.671 9.876 13.422 1.00 92.44 193 ARG A N 1
ATOM 1554 C CA . ARG A 1 193 ? -12.986 9.237 13.550 1.00 92.44 193 ARG A CA 1
ATOM 1555 C C . ARG A 1 193 ? -13.030 8.267 14.721 1.00 92.44 193 ARG A C 1
ATOM 1557 O O . ARG A 1 193 ? -12.430 7.198 14.705 1.00 92.44 193 ARG A O 1
ATOM 1564 N N . LYS A 1 194 ? -13.815 8.620 15.744 1.00 90.88 194 LYS A N 1
ATOM 1565 C CA . LYS A 1 194 ? -13.910 7.843 16.994 1.00 90.88 194 LYS A CA 1
ATOM 1566 C C . LYS A 1 194 ? -14.324 6.386 16.771 1.00 90.88 194 LYS A C 1
ATOM 1568 O O . LYS A 1 194 ? -13.794 5.510 17.444 1.00 90.88 194 LYS A O 1
ATOM 1573 N N . HIS A 1 195 ? -15.239 6.125 15.837 1.00 90.88 195 HIS A N 1
ATOM 1574 C CA . HIS A 1 195 ? -15.722 4.772 15.549 1.00 90.88 195 HIS A CA 1
ATOM 1575 C C . HIS A 1 195 ? -14.682 3.882 14.855 1.00 90.88 195 HIS A C 1
ATOM 1577 O O . HIS A 1 195 ? -14.795 2.664 14.930 1.00 90.88 195 HIS A O 1
ATOM 1583 N N . LEU A 1 196 ? -13.632 4.469 14.268 1.00 93.88 196 LEU A N 1
ATOM 1584 C CA . LEU A 1 196 ? -12.526 3.763 13.609 1.00 93.88 196 LEU A CA 1
ATOM 1585 C C . LEU A 1 196 ? -11.266 3.673 14.483 1.00 93.88 196 LEU A C 1
ATOM 1587 O O . LEU A 1 196 ? -10.214 3.251 14.007 1.00 93.88 196 LEU A O 1
ATOM 1591 N N . ALA A 1 197 ? -11.345 4.042 15.766 1.00 93.56 197 ALA A N 1
ATOM 1592 C CA . ALA A 1 197 ? -10.179 4.105 16.647 1.00 93.56 197 ALA A CA 1
ATOM 1593 C C . ALA A 1 197 ? -9.431 2.763 16.774 1.00 93.56 197 ALA A C 1
ATOM 1595 O O . ALA A 1 197 ? -8.202 2.760 16.853 1.00 93.56 197 ALA A O 1
ATOM 1596 N N . SER A 1 198 ? -10.152 1.636 16.764 1.00 94.69 198 SER A N 1
ATOM 1597 C CA . SER A 1 198 ? -9.543 0.299 16.801 1.00 94.69 198 SER A CA 1
ATOM 1598 C C . SER A 1 198 ? -8.764 0.002 15.514 1.00 94.69 198 SER A C 1
ATOM 1600 O O . SER A 1 198 ? -7.602 -0.397 15.568 1.00 94.69 198 SER A O 1
ATOM 1602 N N . LEU A 1 199 ? -9.347 0.314 14.352 1.00 96.56 199 LEU A N 1
ATOM 1603 C CA . LEU A 1 199 ? -8.682 0.180 13.053 1.00 96.56 199 LEU A CA 1
ATOM 1604 C C . LEU A 1 199 ? -7.434 1.072 12.954 1.00 96.56 199 LEU A C 1
ATOM 1606 O O . LEU A 1 199 ? -6.377 0.614 12.521 1.00 96.56 199 LEU A O 1
ATOM 1610 N N . ALA A 1 200 ? -7.526 2.319 13.428 1.00 97.25 200 ALA A N 1
ATOM 1611 C CA . ALA A 1 200 ? -6.385 3.228 13.506 1.00 97.25 200 ALA A CA 1
ATOM 1612 C C . ALA A 1 200 ? -5.259 2.657 14.381 1.00 97.25 200 ALA A C 1
ATOM 1614 O O . ALA A 1 200 ? -4.090 2.749 14.017 1.00 97.25 200 ALA A O 1
ATOM 1615 N N . ALA A 1 201 ? -5.594 2.048 15.524 1.00 96.81 201 ALA A N 1
ATOM 1616 C CA . ALA A 1 201 ? -4.611 1.438 16.415 1.00 96.81 201 ALA A CA 1
ATOM 1617 C C . ALA A 1 201 ? -3.891 0.245 15.767 1.00 96.81 201 ALA A C 1
ATOM 1619 O O . ALA A 1 201 ? -2.671 0.140 15.897 1.00 96.81 201 ALA A O 1
ATOM 1620 N N . VAL A 1 202 ? -4.615 -0.606 15.030 1.00 96.94 202 VAL A N 1
ATOM 1621 C CA . VAL A 1 202 ? -4.020 -1.720 14.272 1.00 96.94 202 VAL A CA 1
ATOM 1622 C C . VAL A 1 202 ? -3.073 -1.193 13.197 1.00 96.94 202 VAL A C 1
ATOM 1624 O O . VAL A 1 202 ? -1.906 -1.579 13.171 1.00 96.94 202 VAL A O 1
ATOM 1627 N N . MET A 1 203 ? -3.520 -0.236 12.379 1.00 97.81 203 MET A N 1
ATOM 1628 C CA . MET A 1 203 ? -2.671 0.373 11.351 1.00 97.81 203 MET A CA 1
ATOM 1629 C C . MET A 1 203 ? -1.407 1.005 11.949 1.00 97.81 203 MET A C 1
ATOM 1631 O O . MET A 1 203 ? -0.304 0.802 11.443 1.00 97.81 203 MET A O 1
ATOM 1635 N N . ARG A 1 204 ? -1.559 1.755 13.048 1.00 97.38 204 ARG A N 1
ATOM 1636 C CA . ARG A 1 204 ? -0.452 2.416 13.748 1.00 97.38 204 ARG A CA 1
ATOM 1637 C C . ARG A 1 204 ? 0.590 1.405 14.223 1.00 97.38 204 ARG A C 1
ATOM 1639 O O . ARG A 1 204 ? 1.775 1.587 13.960 1.00 97.38 204 ARG A O 1
ATOM 1646 N N . ARG A 1 205 ? 0.138 0.320 14.861 1.00 96.12 205 ARG A N 1
ATOM 1647 C CA . ARG A 1 205 ? 1.000 -0.771 15.329 1.00 96.12 205 ARG A CA 1
ATOM 1648 C C . ARG A 1 205 ? 1.786 -1.393 14.178 1.00 96.12 205 ARG A C 1
ATOM 1650 O O . ARG A 1 205 ? 2.999 -1.515 14.289 1.00 96.12 205 ARG A O 1
ATOM 1657 N N . HIS A 1 206 ? 1.128 -1.752 13.079 1.00 95.88 206 HIS A N 1
ATOM 1658 C CA . HIS A 1 206 ? 1.787 -2.455 11.974 1.00 95.88 206 HIS A CA 1
ATOM 1659 C C . HIS A 1 206 ? 2.656 -1.556 11.091 1.00 95.88 206 HIS A C 1
ATOM 1661 O O . HIS A 1 206 ? 3.576 -2.055 10.452 1.00 95.88 206 HIS A O 1
ATOM 1667 N N . LEU A 1 207 ? 2.444 -0.238 11.090 1.00 96.62 207 LEU A N 1
ATOM 1668 C CA . LEU A 1 207 ? 3.419 0.696 10.520 1.00 96.62 207 LEU A CA 1
ATOM 1669 C C . LEU A 1 207 ? 4.711 0.773 11.345 1.00 96.62 207 LEU A C 1
ATOM 1671 O O . LEU A 1 207 ? 5.754 1.062 10.781 1.00 96.62 207 LEU A O 1
ATOM 1675 N N . ILE A 1 208 ? 4.669 0.535 12.657 1.00 95.50 208 ILE A N 1
ATOM 1676 C CA . ILE A 1 208 ? 5.867 0.542 13.516 1.00 95.50 208 ILE A CA 1
ATOM 1677 C C . ILE A 1 208 ? 6.512 -0.850 13.552 1.00 95.50 208 ILE A C 1
ATOM 1679 O O . ILE A 1 208 ? 7.733 -0.975 13.499 1.00 95.50 208 ILE A O 1
ATOM 1683 N N . GLU A 1 209 ? 5.699 -1.906 13.589 1.00 92.62 209 GLU A N 1
ATOM 1684 C CA . GLU A 1 209 ? 6.140 -3.298 13.692 1.00 92.62 209 GLU A CA 1
ATOM 1685 C C . GLU A 1 209 ? 5.438 -4.202 12.648 1.00 92.62 209 GLU A C 1
ATOM 1687 O O . GLU A 1 209 ? 4.508 -4.946 12.973 1.00 92.62 209 GLU A O 1
ATOM 1692 N N . PRO A 1 210 ? 5.873 -4.177 11.372 1.00 86.25 210 PRO A N 1
ATOM 1693 C CA . PRO A 1 210 ? 5.172 -4.850 10.267 1.00 86.25 210 PRO A CA 1
ATOM 1694 C C . PRO A 1 210 ? 5.051 -6.380 10.369 1.00 86.25 210 PRO A C 1
ATOM 1696 O O . PRO A 1 210 ? 4.075 -6.963 9.888 1.00 86.25 210 PRO A O 1
ATOM 1699 N N . TYR A 1 211 ? 6.033 -7.046 10.983 1.00 78.75 211 TYR A N 1
ATOM 1700 C CA . TYR A 1 211 ? 6.104 -8.512 11.071 1.00 78.75 211 TYR A CA 1
ATOM 1701 C C . TYR A 1 211 ? 5.909 -9.063 12.492 1.00 78.75 211 TYR A C 1
ATOM 1703 O O . TYR A 1 211 ? 6.012 -10.270 12.688 1.00 78.75 211 TYR A O 1
ATOM 1711 N N . GLY A 1 212 ? 5.647 -8.214 13.495 1.00 63.94 212 GLY A N 1
ATOM 1712 C CA . GLY A 1 212 ? 5.507 -8.634 14.902 1.00 63.94 212 GLY A CA 1
ATOM 1713 C C . GLY A 1 212 ? 6.791 -9.169 15.561 1.00 63.94 212 GLY A C 1
ATOM 1714 O O . GLY A 1 212 ? 6.784 -9.470 16.751 1.00 63.94 212 GLY A O 1
ATOM 1715 N N . TYR A 1 213 ? 7.884 -9.297 14.802 1.00 55.03 213 TYR A N 1
ATOM 1716 C CA . TYR A 1 213 ? 9.221 -9.620 15.283 1.00 55.03 213 TYR A CA 1
ATOM 1717 C C . TYR A 1 213 ? 10.164 -8.475 14.920 1.00 55.03 213 TYR A C 1
ATOM 1719 O O . TYR A 1 213 ? 10.244 -8.069 13.756 1.00 55.03 213 TYR A O 1
ATOM 1727 N N . ARG A 1 214 ? 10.903 -7.966 15.910 1.00 58.28 214 ARG A N 1
ATOM 1728 C CA . ARG A 1 214 ? 11.972 -6.990 15.689 1.00 58.28 214 ARG A CA 1
ATOM 1729 C C . ARG A 1 214 ? 13.140 -7.670 14.986 1.00 58.28 214 ARG A C 1
ATOM 1731 O O . ARG A 1 214 ? 14.066 -8.175 15.622 1.00 58.28 214 ARG A O 1
ATOM 1738 N N . GLU A 1 215 ? 13.126 -7.665 13.661 1.00 58.03 215 GLU A N 1
ATOM 1739 C CA . GLU A 1 215 ? 14.381 -7.787 12.933 1.00 58.03 215 GLU A CA 1
ATOM 1740 C C . GLU A 1 215 ? 15.294 -6.632 13.354 1.00 58.03 215 GLU A C 1
ATOM 1742 O O . GLU A 1 215 ? 14.869 -5.476 13.389 1.00 58.03 215 GLU A O 1
ATOM 1747 N N . ARG A 1 216 ? 16.555 -6.935 13.680 1.00 61.19 216 ARG A N 1
ATOM 1748 C CA . ARG A 1 216 ? 17.591 -5.919 13.909 1.00 61.19 216 ARG A CA 1
ATOM 1749 C C . ARG A 1 216 ? 17.951 -5.267 12.575 1.00 61.19 216 ARG A C 1
ATOM 1751 O O . ARG A 1 216 ? 18.987 -5.562 11.988 1.00 61.19 216 ARG A O 1
ATOM 1758 N N . ASN A 1 217 ? 17.059 -4.430 12.070 1.00 75.12 217 ASN A N 1
ATOM 1759 C CA . ASN A 1 217 ? 17.270 -3.611 10.892 1.00 75.12 217 ASN A CA 1
ATOM 1760 C C . ASN A 1 217 ? 17.061 -2.133 11.262 1.00 75.12 217 ASN A C 1
ATOM 1762 O O . ASN A 1 217 ? 16.520 -1.798 12.316 1.00 75.12 217 ASN A O 1
ATOM 1766 N N . ASN A 1 218 ? 17.494 -1.230 10.386 1.00 88.69 218 ASN A N 1
ATOM 1767 C CA . ASN A 1 218 ? 17.393 0.212 10.625 1.00 88.69 218 ASN A CA 1
ATOM 1768 C C . ASN A 1 218 ? 15.995 0.770 10.295 1.00 88.69 218 ASN A C 1
ATOM 1770 O O . ASN A 1 218 ? 15.858 1.973 10.083 1.00 88.69 218 ASN A O 1
ATOM 1774 N N . TYR A 1 219 ? 14.957 -0.075 10.217 1.00 93.25 219 TYR A N 1
ATOM 1775 C CA . TYR A 1 219 ? 13.627 0.338 9.766 1.00 93.25 219 TYR A CA 1
ATOM 1776 C C . TYR A 1 219 ? 13.047 1.468 10.611 1.00 93.25 219 TYR A C 1
ATOM 1778 O O . TYR A 1 219 ? 12.627 2.468 10.041 1.00 93.25 219 TYR A O 1
ATOM 1786 N N . LEU A 1 220 ? 13.065 1.350 11.944 1.00 94.00 220 LEU A N 1
ATOM 1787 C CA . LEU A 1 220 ? 12.495 2.375 12.828 1.00 94.00 220 LEU A CA 1
ATOM 1788 C C . LEU A 1 220 ? 13.196 3.730 12.668 1.00 94.00 220 LEU A C 1
ATOM 1790 O O . LEU A 1 220 ? 12.532 4.763 12.655 1.00 94.00 2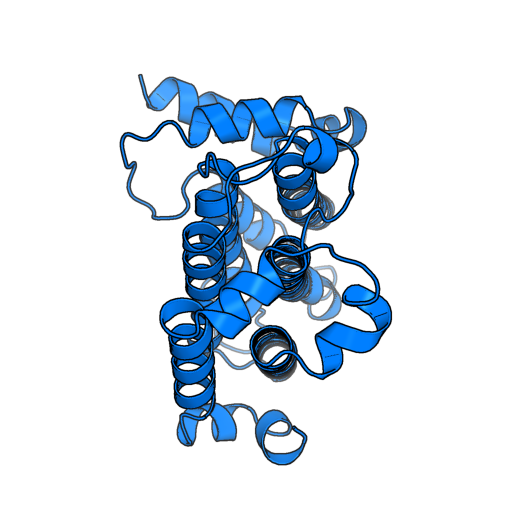20 LEU A O 1
ATOM 1794 N N . HIS A 1 221 ? 14.519 3.731 12.483 1.00 94.38 221 HIS A N 1
ATOM 1795 C CA . HIS A 1 221 ? 15.277 4.954 12.215 1.00 94.38 221 HIS A CA 1
ATOM 1796 C C . HIS A 1 221 ? 14.885 5.575 10.872 1.00 94.38 221 HIS A C 1
ATOM 1798 O O . HIS A 1 221 ? 14.559 6.756 10.819 1.00 94.38 221 HIS A O 1
ATOM 1804 N N . ILE A 1 222 ? 14.821 4.772 9.806 1.00 95.88 222 ILE A N 1
ATOM 1805 C CA . ILE A 1 222 ? 14.415 5.246 8.474 1.00 95.88 222 ILE A CA 1
ATOM 1806 C C . ILE A 1 222 ? 12.962 5.740 8.489 1.00 95.88 222 ILE A C 1
ATOM 1808 O O . ILE A 1 222 ? 12.647 6.765 7.886 1.00 95.88 222 ILE A O 1
ATOM 1812 N N . LEU A 1 223 ? 12.069 5.036 9.189 1.00 97.12 223 LEU A N 1
ATOM 1813 C CA . LEU A 1 223 ? 10.678 5.436 9.374 1.00 97.12 223 LEU A CA 1
ATOM 1814 C C . LEU A 1 223 ? 10.595 6.782 10.092 1.00 97.12 223 LEU A C 1
ATOM 1816 O O . LEU A 1 223 ? 9.832 7.643 9.664 1.00 97.12 223 LEU A O 1
ATOM 1820 N N . LYS A 1 224 ? 11.400 6.986 11.140 1.00 97.12 224 LYS A N 1
AT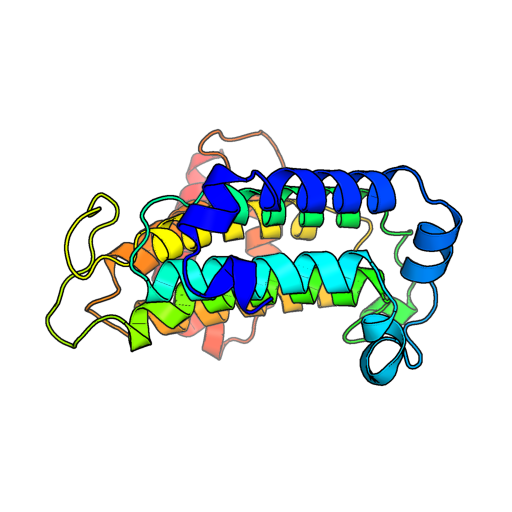OM 1821 C CA . LYS A 1 224 ? 11.463 8.252 11.872 1.00 97.12 224 LYS A CA 1
ATOM 1822 C C . LYS A 1 224 ? 11.977 9.395 11.011 1.00 97.12 224 LYS A C 1
ATOM 1824 O O . LYS A 1 224 ? 11.348 10.447 10.989 1.00 97.12 224 LYS A O 1
ATOM 1829 N N . GLU A 1 225 ? 13.053 9.179 10.262 1.00 97.06 225 GLU A N 1
ATOM 1830 C CA . GLU A 1 225 ? 13.595 10.169 9.327 1.00 97.06 225 GLU A CA 1
ATOM 1831 C C . GLU A 1 225 ? 12.562 10.560 8.260 1.00 97.06 225 GLU A C 1
ATOM 1833 O O . GLU A 1 225 ? 12.308 11.745 8.045 1.00 97.06 225 GLU A O 1
ATOM 1838 N N . CYS A 1 226 ? 11.911 9.570 7.638 1.00 97.31 226 CYS A N 1
ATOM 1839 C CA . CYS A 1 226 ? 10.875 9.808 6.631 1.00 97.31 226 CYS A CA 1
ATOM 1840 C C . CYS A 1 226 ? 9.607 10.433 7.227 1.00 97.31 226 CYS A C 1
ATOM 1842 O O . CYS A 1 226 ? 8.903 11.155 6.524 1.00 97.31 226 CYS A O 1
ATOM 1844 N N . PHE A 1 227 ? 9.280 10.139 8.491 1.00 98.00 227 PHE A N 1
ATOM 1845 C CA . PHE A 1 227 ? 8.173 10.768 9.209 1.00 98.00 227 PHE A CA 1
ATOM 1846 C C . PHE A 1 227 ? 8.485 12.232 9.513 1.00 98.00 227 PHE A C 1
ATOM 1848 O O . PHE A 1 227 ? 7.640 13.087 9.276 1.00 98.00 227 PHE A O 1
ATOM 1855 N N . ASP A 1 228 ? 9.689 12.540 9.995 1.00 97.25 228 ASP A N 1
ATOM 1856 C CA . ASP A 1 228 ? 10.094 13.899 10.361 1.00 97.25 228 ASP A CA 1
ATOM 1857 C C . ASP A 1 228 ? 10.189 14.843 9.158 1.00 97.25 228 ASP A C 1
ATOM 1859 O O . ASP A 1 228 ? 9.983 16.049 9.322 1.00 97.25 228 ASP A O 1
ATOM 1863 N N . SER A 1 229 ? 10.446 14.305 7.962 1.00 95.94 229 SER A N 1
ATOM 1864 C CA . SER A 1 229 ? 10.430 15.070 6.713 1.00 95.94 229 SER A CA 1
ATOM 1865 C C . SER A 1 229 ? 9.027 15.321 6.149 1.00 95.94 229 SER A C 1
ATOM 1867 O O . SER A 1 229 ? 8.884 16.131 5.230 1.00 95.94 229 SER A O 1
ATOM 1869 N N . GLN A 1 230 ? 7.981 14.695 6.704 1.00 96.94 230 GLN A N 1
ATOM 1870 C CA . GLN A 1 230 ? 6.602 14.980 6.309 1.00 96.94 230 GLN A CA 1
ATOM 1871 C C . GLN A 1 230 ? 6.191 16.405 6.681 1.00 96.94 230 GLN A C 1
ATOM 1873 O O . GLN A 1 230 ? 6.696 17.012 7.637 1.00 96.94 230 GLN A O 1
ATOM 1878 N N . ASP A 1 231 ? 5.189 16.911 5.961 1.00 93.62 231 ASP A N 1
ATOM 1879 C CA . ASP A 1 231 ? 4.609 18.215 6.247 1.00 93.62 231 ASP A CA 1
ATOM 1880 C C . ASP A 1 231 ? 4.203 18.347 7.727 1.00 93.62 231 ASP A C 1
ATOM 1882 O O . ASP A 1 231 ? 3.639 17.442 8.352 1.00 93.62 231 ASP A O 1
ATOM 1886 N N . HIS A 1 232 ? 4.518 19.508 8.296 1.00 93.75 232 HIS A N 1
ATOM 1887 C CA . HIS A 1 232 ? 4.295 19.813 9.702 1.00 93.75 232 HIS A CA 1
ATOM 1888 C C . HIS A 1 232 ? 2.820 19.709 10.122 1.00 93.75 232 HIS A C 1
ATOM 1890 O O . HIS A 1 232 ? 2.556 19.318 11.260 1.00 93.75 232 HIS A O 1
ATOM 1896 N N . VAL A 1 233 ? 1.864 19.989 9.224 1.00 95.06 233 VAL A N 1
ATOM 1897 C CA . VAL A 1 233 ? 0.431 19.834 9.506 1.00 95.06 233 VAL A CA 1
ATOM 1898 C C . VAL A 1 233 ? 0.095 18.358 9.660 1.00 95.06 233 VAL A C 1
ATOM 1900 O O . VAL A 1 233 ? -0.575 17.989 10.623 1.00 95.06 233 VAL A O 1
ATOM 1903 N N . LEU A 1 234 ? 0.584 17.490 8.768 1.00 95.56 234 LEU A N 1
ATOM 1904 C CA . LEU A 1 234 ? 0.362 16.045 8.884 1.00 95.56 234 LEU A CA 1
ATOM 1905 C C . LEU A 1 234 ? 0.953 15.495 10.191 1.00 95.56 234 LEU A C 1
ATOM 1907 O O . LEU A 1 234 ? 0.261 14.789 10.924 1.00 95.56 234 LEU A O 1
ATOM 1911 N N . ARG A 1 235 ? 2.191 15.879 10.528 1.00 96.50 235 ARG A N 1
ATOM 1912 C CA . ARG A 1 235 ? 2.853 15.453 11.773 1.00 96.50 235 ARG A CA 1
ATOM 1913 C C . ARG A 1 235 ? 2.104 15.900 13.027 1.00 96.50 235 ARG A C 1
ATOM 1915 O O . ARG A 1 235 ? 1.989 15.118 13.966 1.00 96.50 235 ARG A O 1
ATOM 1922 N N . ALA A 1 236 ? 1.565 17.121 13.041 1.00 95.25 236 ALA A N 1
ATOM 1923 C CA . ALA A 1 236 ? 0.814 17.647 14.181 1.00 95.25 236 ALA A CA 1
ATOM 1924 C C . ALA A 1 236 ? -0.454 16.831 14.492 1.00 95.25 236 ALA A C 1
ATOM 1926 O O . ALA A 1 236 ? -0.807 16.671 15.658 1.00 95.25 236 ALA A O 1
ATOM 1927 N N . HIS A 1 237 ? -1.112 16.274 13.469 1.00 95.81 237 HIS A N 1
ATOM 1928 C CA . HIS A 1 237 ? -2.290 15.421 13.659 1.00 95.81 237 HIS A CA 1
ATOM 1929 C C . HIS A 1 237 ? -1.939 14.000 14.122 1.00 95.81 237 HIS A C 1
ATOM 1931 O O . HIS A 1 237 ? -2.782 13.328 14.703 1.00 95.81 237 HIS A O 1
ATOM 1937 N N . LEU A 1 238 ? -0.702 13.549 13.901 1.00 97.38 238 LEU A N 1
ATOM 1938 C CA . LEU A 1 238 ? -0.243 12.184 14.169 1.00 97.38 238 LEU A CA 1
ATOM 1939 C C . LEU A 1 238 ? 0.580 12.085 15.465 1.00 97.38 238 LEU A C 1
ATOM 1941 O O . LEU A 1 238 ? 1.559 11.341 15.550 1.00 97.38 238 LEU A O 1
ATOM 1945 N N . GLY A 1 239 ? 0.180 12.829 16.501 1.00 96.25 239 GLY A N 1
ATOM 1946 C CA . GLY A 1 239 ? 0.888 12.866 17.786 1.00 96.25 239 GLY A CA 1
ATOM 1947 C C . GLY A 1 239 ? 0.989 11.499 18.475 1.00 96.25 239 GLY A C 1
ATOM 1948 O O . GLY A 1 239 ? 2.018 11.195 19.075 1.00 96.25 239 GLY A O 1
ATOM 1949 N N . ARG A 1 240 ? -0.038 10.647 18.339 1.00 96.81 240 ARG A N 1
ATOM 1950 C CA . ARG A 1 240 ? -0.031 9.270 18.869 1.00 96.81 240 ARG A CA 1
ATOM 1951 C C . ARG A 1 240 ? 0.979 8.389 18.144 1.00 96.81 240 ARG A C 1
ATOM 1953 O O . ARG A 1 240 ? 1.767 7.720 18.795 1.00 96.81 240 ARG A O 1
ATOM 1960 N N . PHE A 1 241 ? 0.999 8.439 16.811 1.00 97.94 241 PHE A N 1
ATOM 1961 C CA . PHE A 1 241 ? 2.004 7.730 16.012 1.00 97.94 241 PHE A C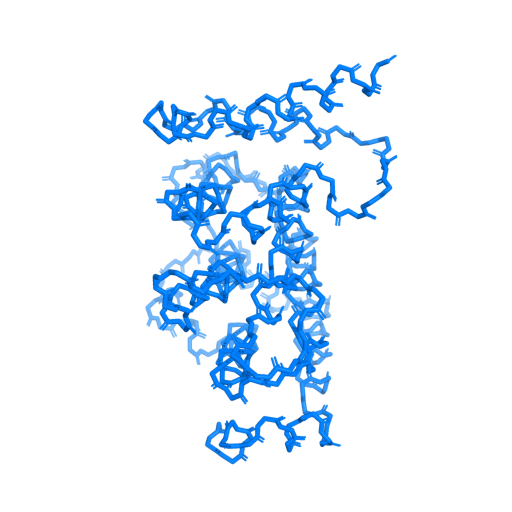A 1
ATOM 1962 C C . PHE A 1 241 ? 3.422 8.176 16.358 1.00 97.94 241 PHE A C 1
ATOM 1964 O O . PHE A 1 241 ? 4.282 7.326 16.554 1.00 97.94 241 PHE A O 1
ATOM 1971 N N . LYS A 1 242 ? 3.656 9.486 16.508 1.00 97.81 242 LYS A N 1
ATOM 1972 C CA . LYS A 1 242 ? 4.960 9.999 16.938 1.00 97.81 242 LYS A CA 1
ATOM 1973 C C . LYS A 1 242 ? 5.376 9.422 18.296 1.00 97.81 242 LYS A C 1
ATOM 1975 O O . LYS A 1 242 ? 6.501 8.958 18.421 1.00 97.81 242 LYS A O 1
ATOM 1980 N N . ALA A 1 243 ? 4.487 9.450 19.290 1.00 97.62 243 ALA A N 1
ATOM 1981 C CA . ALA A 1 243 ? 4.785 8.937 20.626 1.00 97.62 243 ALA A CA 1
ATOM 1982 C C . ALA A 1 243 ? 5.093 7.430 20.615 1.00 97.62 243 ALA A C 1
ATOM 1984 O O . ALA A 1 243 ? 6.088 7.010 21.199 1.00 97.62 243 ALA A O 1
ATOM 1985 N N . ASP A 1 244 ? 4.283 6.638 19.907 1.00 96.88 244 ASP A N 1
ATOM 1986 C CA . ASP A 1 244 ? 4.486 5.190 19.790 1.00 96.88 244 ASP A CA 1
ATOM 1987 C C . ASP A 1 244 ? 5.796 4.863 19.047 1.00 96.88 244 ASP A C 1
ATOM 1989 O O . ASP A 1 244 ? 6.506 3.930 19.422 1.00 96.88 244 ASP A O 1
ATOM 1993 N N . LEU A 1 245 ? 6.148 5.644 18.017 1.00 96.31 245 LEU A N 1
ATOM 1994 C CA . LEU A 1 245 ? 7.395 5.487 17.265 1.00 96.31 245 LEU A CA 1
ATOM 1995 C C . LEU A 1 245 ? 8.627 5.853 18.107 1.00 96.31 245 LEU A C 1
ATOM 1997 O O . LEU A 1 245 ? 9.611 5.115 18.089 1.00 96.31 245 LEU A O 1
ATOM 2001 N N . ASP A 1 246 ? 8.569 6.956 18.857 1.00 96.00 246 ASP A N 1
ATOM 2002 C CA . ASP A 1 246 ? 9.641 7.373 19.769 1.00 96.00 246 ASP A CA 1
ATOM 2003 C C . ASP A 1 246 ? 9.866 6.301 20.858 1.00 96.00 246 ASP A C 1
ATOM 2005 O O . ASP A 1 246 ? 10.995 5.867 21.079 1.00 96.00 246 ASP A O 1
ATOM 2009 N N . ALA A 1 247 ? 8.790 5.777 21.458 1.00 94.88 247 ALA A N 1
ATOM 2010 C CA . ALA A 1 247 ? 8.872 4.699 22.447 1.00 94.88 247 ALA A CA 1
ATOM 2011 C C . ALA A 1 247 ? 9.431 3.388 21.861 1.00 94.88 247 ALA A C 1
ATOM 2013 O O . ALA A 1 247 ? 10.204 2.682 22.512 1.00 94.88 247 ALA A O 1
ATOM 2014 N N . ALA A 1 248 ? 9.061 3.049 20.621 1.00 92.56 248 ALA A N 1
ATOM 2015 C CA . ALA A 1 248 ? 9.589 1.872 19.936 1.00 92.56 248 ALA A CA 1
ATOM 2016 C C . ALA A 1 248 ? 11.095 1.992 19.649 1.00 92.56 248 ALA A C 1
ATOM 2018 O O . ALA A 1 248 ? 11.807 0.993 19.767 1.00 92.56 248 ALA A O 1
ATOM 2019 N N . LEU A 1 249 ? 11.573 3.195 19.306 1.00 91.44 249 LEU A N 1
ATOM 2020 C CA . LEU A 1 249 ? 12.996 3.495 19.139 1.00 91.44 249 LEU A CA 1
ATOM 2021 C C . LEU A 1 249 ? 13.755 3.362 20.459 1.00 91.44 249 LEU A C 1
ATOM 2023 O O . LEU A 1 249 ? 14.777 2.686 20.487 1.00 91.44 249 LEU A O 1
ATOM 2027 N N . GLU A 1 250 ? 13.251 3.949 21.546 1.00 90.81 250 GLU A N 1
ATOM 2028 C CA . GLU A 1 250 ? 13.870 3.846 22.875 1.00 90.81 250 GLU A CA 1
ATOM 2029 C C . GLU A 1 250 ? 13.993 2.392 23.334 1.00 90.81 250 GLU A C 1
ATOM 2031 O O . GLU A 1 250 ? 15.042 1.982 23.816 1.00 90.81 250 GLU A O 1
ATOM 2036 N N . ALA A 1 251 ? 12.951 1.586 23.123 1.00 87.06 251 ALA A N 1
ATOM 2037 C CA . ALA A 1 251 ? 12.947 0.180 23.506 1.00 87.06 251 ALA A CA 1
ATOM 2038 C C . ALA A 1 251 ? 13.835 -0.715 22.620 1.00 87.06 251 ALA A C 1
ATOM 2040 O O . ALA A 1 251 ? 13.966 -1.904 22.921 1.00 87.06 251 ALA A O 1
ATOM 2041 N N . ALA A 1 252 ? 14.341 -0.220 21.487 1.00 78.38 252 ALA A N 1
ATOM 2042 C CA . ALA A 1 252 ? 15.246 -0.961 20.606 1.00 78.38 252 ALA A CA 1
ATOM 2043 C C . ALA A 1 252 ? 16.726 -0.859 21.034 1.00 78.38 252 ALA A C 1
ATOM 2045 O O . ALA A 1 252 ? 17.543 -1.626 20.515 1.00 78.38 252 ALA A O 1
ATOM 2046 N N . PHE A 1 253 ? 17.041 0.045 21.972 1.00 60.47 253 PHE A N 1
ATOM 2047 C CA . PHE A 1 253 ? 18.337 0.191 22.647 1.00 60.47 253 PHE A CA 1
ATOM 2048 C C . PHE A 1 253 ? 18.349 -0.519 24.007 1.00 60.47 253 PHE A C 1
ATOM 2050 O O . PHE A 1 253 ? 19.463 -0.898 24.438 1.00 60.47 253 PHE A O 1
#

Sequence (253 aa):
MRFYCNDVNMAARLGVYRSVGEAVLARIDADETLEKRLNGRLLTFQDVGKHRDPVYAGIWFFRIMVLEGLHQRVADHLWLHYMPHFASRLVDRAREVRPEDESHEFPTPLCYLLYEVVSATAVWIRDADALTKSGEVVHADQMEGNHVYISFEAAEAIGRVIQPVLISSRLARRFKEMLLGVALSTLRDLENRKHLASLAAVMRRHLIEPYGYRERNNYLHILKECFDSQDHVLRAHLGRFKADLDAALEAAF

Radius of gyration: 18.07 Å; Cα contacts (8 Å, |Δi|>4): 330; chains: 1; bounding box: 43×41×45 Å

pLDDT: mean 91.82, std 8.35, range [55.03, 98.75]

Nearest PDB structures (foldseek):
  8qae-assembly1_A  TM=2.060E-01  e=2.858E+00  synthetic construct
  8hk0-assembly1_D  TM=2.292E-01  e=5.555E+00  Streptomyces ficellus
  2wxk-assembly1_A  TM=2.886E-01  e=9.882E+00  Mus musculus
  9hcj-assembly1_P0  TM=2.104E-01  e=6.345E+00  Dictyostelium discoideum
  4j5w-assembly1_C  TM=1.953E-01  e=6.632E+00  Homo sapiens

Mean predicted aligned error: 4.38 Å